Protein AF-A0A6A6PI39-F1 (afdb_monomer)

Structure (mmCIF, N/CA/C/O backbone):
data_AF-A0A6A6PI39-F1
#
_entry.id   AF-A0A6A6PI39-F1
#
loop_
_atom_site.group_PDB
_atom_site.id
_atom_site.type_symbol
_atom_site.label_atom_id
_atom_site.label_alt_id
_atom_site.label_comp_id
_atom_site.label_asym_id
_atom_site.label_entity_id
_atom_site.label_seq_id
_atom_site.pdbx_PDB_ins_code
_atom_site.Cartn_x
_atom_site.Cartn_y
_atom_site.Cartn_z
_atom_site.occupancy
_atom_site.B_iso_or_equiv
_atom_site.auth_seq_id
_atom_site.auth_comp_id
_atom_site.auth_asym_id
_atom_site.auth_atom_id
_atom_site.pdbx_PDB_model_n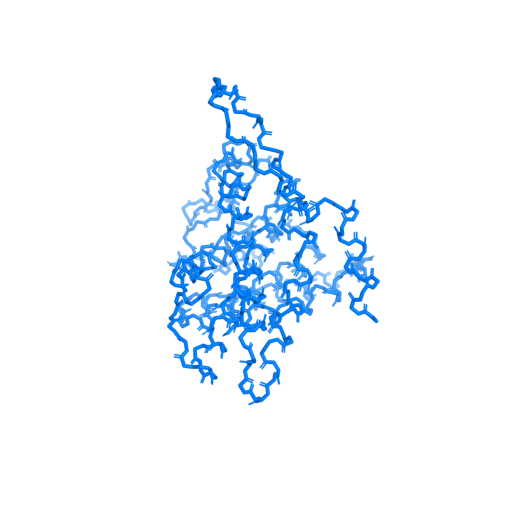um
ATOM 1 N N . MET A 1 1 ? -7.160 -0.033 -31.621 1.00 46.56 1 MET A N 1
ATOM 2 C CA . MET A 1 1 ? -7.325 -0.024 -30.150 1.00 46.56 1 MET A CA 1
ATOM 3 C C . MET A 1 1 ? -6.326 0.889 -29.446 1.00 46.56 1 MET A C 1
ATOM 5 O O . MET A 1 1 ? -6.775 1.697 -28.661 1.00 46.56 1 MET A O 1
ATOM 9 N N . LEU A 1 2 ? -5.018 0.857 -29.748 1.00 44.69 2 LEU A N 1
ATOM 10 C CA . LEU A 1 2 ? -4.043 1.777 -29.123 1.00 44.69 2 LEU A CA 1
ATOM 11 C C . LEU A 1 2 ? -4.206 3.270 -29.498 1.00 44.69 2 LEU A C 1
ATOM 13 O O . LEU A 1 2 ? -3.842 4.128 -28.703 1.00 44.69 2 LEU A O 1
ATOM 17 N N . GLU A 1 3 ? -4.743 3.603 -30.676 1.00 40.22 3 GLU A N 1
ATOM 18 C CA . GLU A 1 3 ? -4.861 5.006 -31.128 1.00 40.22 3 GLU A CA 1
ATOM 19 C C . GLU A 1 3 ? -6.047 5.765 -30.508 1.00 40.22 3 GLU A C 1
ATOM 21 O O . GLU A 1 3 ? -5.932 6.953 -30.200 1.00 40.22 3 GLU A O 1
ATOM 26 N N . GLU A 1 4 ? -7.171 5.091 -30.251 1.00 39.75 4 GLU A N 1
ATOM 27 C CA . GLU A 1 4 ? -8.333 5.716 -29.602 1.00 39.75 4 GLU A CA 1
ATOM 28 C C . GLU A 1 4 ? -8.048 6.026 -28.125 1.00 39.75 4 GLU A C 1
ATOM 30 O O . GLU A 1 4 ? -8.374 7.119 -27.654 1.00 39.75 4 GLU A O 1
ATOM 35 N N . ASP A 1 5 ? -7.313 5.147 -27.435 1.00 44.25 5 ASP A N 1
ATOM 36 C CA . ASP A 1 5 ? -6.882 5.361 -26.050 1.00 44.25 5 ASP A CA 1
ATOM 37 C C . ASP A 1 5 ? -5.922 6.554 -25.927 1.00 44.25 5 ASP A C 1
ATOM 39 O O . ASP A 1 5 ? -6.094 7.409 -25.055 1.00 44.25 5 ASP A O 1
ATOM 43 N N . LEU A 1 6 ? -4.957 6.698 -26.845 1.00 43.56 6 LEU A N 1
ATOM 44 C CA . LEU A 1 6 ? -4.034 7.845 -26.870 1.00 43.56 6 LEU A CA 1
ATOM 45 C C . LEU A 1 6 ? -4.768 9.187 -27.011 1.00 43.56 6 LEU A C 1
ATOM 47 O O . LEU A 1 6 ? -4.336 10.198 -26.450 1.00 43.56 6 LEU A O 1
ATOM 51 N N . THR A 1 7 ? -5.909 9.190 -27.698 1.00 45.38 7 THR A N 1
ATOM 52 C CA . THR A 1 7 ? -6.727 10.387 -27.924 1.00 45.38 7 THR A CA 1
ATOM 53 C C . THR A 1 7 ? -7.477 10.817 -26.656 1.00 45.38 7 THR A C 1
AT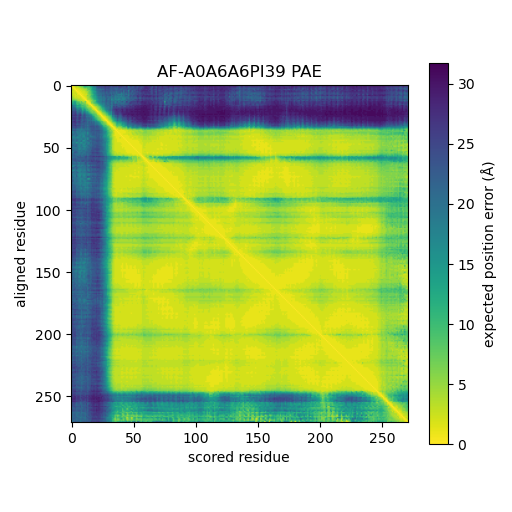OM 55 O O . THR A 1 7 ? -7.643 12.015 -26.401 1.00 45.38 7 THR A O 1
ATOM 58 N N . ILE A 1 8 ? -7.887 9.857 -25.821 1.00 49.09 8 ILE A N 1
ATOM 59 C CA . ILE A 1 8 ? -8.526 10.114 -24.522 1.00 49.09 8 ILE A CA 1
ATOM 60 C C . ILE A 1 8 ? -7.504 10.699 -23.534 1.00 49.09 8 ILE A C 1
ATOM 62 O O . ILE A 1 8 ? -7.804 11.671 -22.836 1.00 49.09 8 ILE A O 1
ATOM 66 N N . TYR A 1 9 ? -6.267 10.193 -23.532 1.00 45.34 9 TYR A N 1
ATOM 67 C CA . TYR A 1 9 ? -5.202 10.716 -22.669 1.00 45.34 9 TYR A CA 1
ATOM 68 C C . TYR A 1 9 ? -4.640 12.067 -23.147 1.00 45.34 9 TYR A C 1
ATOM 70 O O . TYR A 1 9 ? -4.321 12.923 -22.325 1.00 45.34 9 TYR A O 1
ATOM 78 N N . ALA A 1 10 ? -4.603 12.347 -24.452 1.00 47.94 10 ALA A N 1
ATOM 79 C CA . ALA A 1 10 ? -4.216 13.672 -24.949 1.00 47.94 10 ALA A CA 1
ATOM 80 C C . ALA A 1 10 ? -5.156 14.791 -24.472 1.00 47.94 10 ALA A C 1
ATOM 82 O O . ALA A 1 10 ? -4.696 15.873 -24.107 1.00 47.94 10 ALA A O 1
ATOM 83 N N . LYS A 1 11 ? -6.463 14.516 -24.374 1.00 45.75 11 LYS A N 1
ATOM 84 C CA . LYS A 1 11 ? -7.459 15.487 -23.889 1.00 45.75 11 LYS A CA 1
ATOM 85 C C . LYS A 1 11 ? -7.405 15.736 -22.378 1.00 45.75 11 LYS A C 1
ATOM 87 O O . LYS A 1 11 ? -7.887 16.771 -21.929 1.00 45.75 11 LYS A O 1
ATOM 92 N N . SER A 1 12 ? -6.797 14.845 -21.591 1.00 53.38 12 SER A N 1
ATOM 93 C CA . SER A 1 12 ? -6.635 15.019 -20.137 1.00 53.38 12 SER A CA 1
ATOM 94 C C . SER A 1 12 ? -5.400 15.847 -19.747 1.00 53.38 12 SER A C 1
ATOM 96 O O . SER A 1 12 ? -5.106 16.000 -18.557 1.00 53.38 12 SER A O 1
ATOM 98 N N . GLY A 1 13 ? -4.675 16.396 -20.732 1.00 42.84 13 GLY A N 1
ATOM 99 C CA . GLY A 1 13 ? -3.426 17.136 -20.528 1.00 42.84 13 GLY A CA 1
ATOM 100 C C . GLY A 1 13 ? -2.213 16.237 -20.267 1.00 42.84 13 GLY A C 1
ATOM 101 O O . GLY A 1 13 ? -1.211 16.710 -19.742 1.00 42.84 13 GLY A O 1
ATOM 102 N N . TYR A 1 14 ? -2.298 14.944 -20.603 1.00 43.69 14 TYR A N 1
ATOM 103 C CA . TYR A 1 14 ? -1.235 13.954 -20.385 1.00 43.69 14 TYR A CA 1
ATOM 104 C C . TYR A 1 14 ? -0.026 14.130 -21.325 1.00 43.69 14 TYR A C 1
ATOM 106 O O . TYR A 1 14 ? 1.077 13.691 -21.003 1.00 43.69 14 TYR A O 1
ATOM 114 N N . PHE A 1 15 ? -0.210 14.798 -22.469 1.00 40.47 15 PHE A N 1
ATOM 115 C CA . PHE A 1 15 ? 0.865 15.163 -23.394 1.00 40.47 15 PHE A CA 1
ATOM 116 C C . PHE A 1 15 ? 1.003 16.687 -23.426 1.00 40.47 15 PHE A C 1
ATOM 118 O O . PHE A 1 15 ? 0.253 17.376 -24.113 1.00 40.47 15 PHE A O 1
ATOM 125 N N . GLY A 1 16 ? 1.948 17.226 -22.657 1.00 42.31 16 GLY A N 1
ATOM 126 C CA . GLY A 1 16 ? 2.346 18.623 -22.798 1.00 42.31 16 GLY A CA 1
ATOM 127 C C . GLY A 1 16 ? 3.084 18.816 -24.122 1.00 42.31 16 GLY A C 1
ATOM 128 O O . GLY A 1 16 ? 4.108 18.177 -24.358 1.00 42.31 16 GLY A O 1
ATOM 129 N N . THR A 1 17 ? 2.575 19.689 -24.989 1.00 43.69 17 THR A N 1
ATOM 130 C CA . THR A 1 17 ? 3.291 20.165 -26.177 1.00 43.69 17 THR A CA 1
ATOM 131 C C . THR A 1 17 ? 4.433 21.068 -25.721 1.00 43.69 17 THR A C 1
ATOM 133 O O . THR A 1 17 ? 4.225 22.233 -25.384 1.00 43.69 17 THR A O 1
ATOM 136 N N . GLY A 1 18 ? 5.639 20.512 -25.636 1.00 38.31 18 GLY A N 1
ATOM 137 C CA . GLY A 1 18 ? 6.840 21.271 -25.310 1.00 38.31 18 GLY A CA 1
ATOM 138 C C . GLY A 1 18 ? 7.309 22.095 -26.505 1.00 38.31 18 GLY A C 1
ATOM 139 O O . GLY A 1 18 ? 8.048 21.585 -27.340 1.00 38.31 18 GLY A O 1
ATOM 140 N N . GLU A 1 19 ? 6.933 23.371 -26.562 1.00 37.50 19 GLU A N 1
ATOM 141 C CA . GLU A 1 19 ? 7.661 24.367 -27.352 1.00 37.50 19 GLU A CA 1
ATOM 142 C C . GLU A 1 19 ? 8.695 25.062 -26.463 1.00 37.50 19 GLU A C 1
ATOM 144 O O . GLU A 1 19 ? 8.387 25.684 -25.445 1.00 37.50 19 GLU A O 1
ATOM 149 N N . THR A 1 20 ? 9.963 24.915 -26.837 1.00 42.97 20 THR A N 1
ATOM 150 C CA . THR A 1 20 ? 11.106 25.528 -26.161 1.00 42.97 20 THR A CA 1
ATOM 151 C C . THR A 1 20 ? 11.334 26.920 -26.736 1.00 42.97 20 THR A C 1
ATOM 153 O O . THR A 1 20 ? 11.797 27.053 -27.864 1.00 42.97 20 THR A O 1
ATOM 156 N N . THR A 1 21 ? 11.100 27.965 -25.938 1.00 37.78 21 THR A N 1
ATOM 157 C CA . THR A 1 21 ? 11.614 29.307 -26.247 1.00 37.78 21 THR A CA 1
ATOM 158 C C . THR A 1 21 ? 12.475 29.798 -25.088 1.00 37.78 21 THR A C 1
ATOM 160 O O . THR A 1 21 ? 11.998 30.017 -23.977 1.00 37.78 21 THR A O 1
ATOM 163 N N . ARG A 1 22 ? 13.784 29.917 -25.342 1.00 43.41 22 ARG A N 1
ATOM 164 C CA . ARG A 1 22 ? 14.782 30.483 -24.426 1.00 43.41 22 ARG A CA 1
ATOM 165 C C . ARG A 1 22 ? 14.582 31.997 -24.321 1.00 43.41 22 ARG A C 1
ATOM 167 O O . ARG A 1 22 ? 14.855 32.720 -25.272 1.00 43.41 22 ARG A O 1
ATOM 174 N N . GLY A 1 23 ? 14.209 32.464 -23.137 1.00 37.66 23 GLY A N 1
ATOM 175 C CA . GLY A 1 23 ? 14.299 33.861 -22.725 1.00 37.66 23 GLY A CA 1
ATOM 176 C C . GLY A 1 23 ? 14.223 33.927 -21.205 1.00 37.66 23 GLY A C 1
ATOM 177 O O . GLY A 1 23 ? 13.200 33.566 -20.631 1.00 37.66 23 GLY A O 1
ATOM 178 N N . GLN A 1 24 ? 15.319 34.316 -20.546 1.00 47.50 24 GLN A N 1
ATOM 179 C CA . GLN A 1 24 ? 15.381 34.468 -19.090 1.00 47.50 24 GLN A CA 1
ATOM 180 C C . GLN A 1 24 ? 14.359 35.515 -18.638 1.00 47.50 24 GLN A C 1
ATOM 182 O O . GLN A 1 24 ? 14.573 36.715 -18.775 1.00 47.50 24 GLN A O 1
ATOM 187 N N . THR A 1 25 ? 13.236 35.037 -18.114 1.00 41.53 25 THR A N 1
ATOM 188 C CA . THR A 1 25 ? 12.254 35.831 -17.375 1.00 41.53 25 THR A CA 1
ATOM 189 C C . THR A 1 25 ? 12.498 35.627 -15.875 1.00 41.53 25 THR A C 1
ATOM 191 O O . THR A 1 25 ? 13.015 34.574 -15.485 1.00 41.53 25 THR A O 1
ATOM 194 N N . PRO A 1 26 ? 12.168 36.611 -15.019 1.00 41.72 26 PRO A N 1
ATOM 195 C CA . PRO A 1 26 ? 12.275 36.468 -13.570 1.00 41.72 26 PRO A CA 1
ATOM 196 C C . PRO A 1 26 ? 11.488 35.234 -13.136 1.00 41.72 26 PRO A C 1
ATOM 198 O O . PRO A 1 26 ? 10.373 35.037 -13.616 1.00 41.72 26 P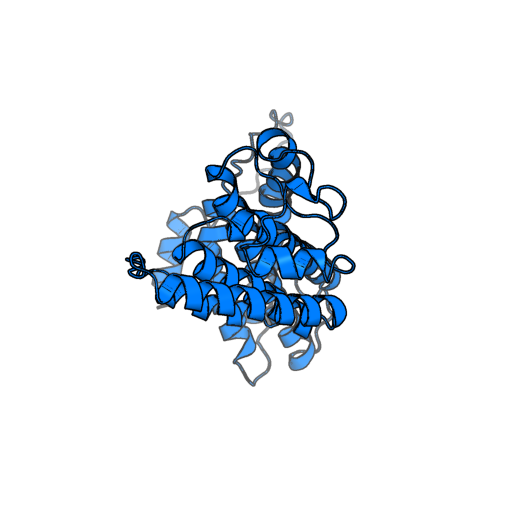RO A O 1
ATOM 201 N N . VAL A 1 27 ? 12.070 34.411 -12.256 1.00 44.31 27 VAL A N 1
ATOM 202 C CA . VAL A 1 27 ? 11.407 33.218 -11.714 1.00 44.31 27 VAL A CA 1
ATOM 203 C C . VAL A 1 27 ? 10.055 33.663 -11.147 1.00 44.31 27 VAL A C 1
ATOM 205 O O . VAL A 1 27 ? 10.042 34.431 -10.180 1.00 44.31 27 VAL A O 1
ATOM 208 N N . PRO A 1 28 ? 8.923 33.261 -11.755 1.00 41.03 28 PRO A N 1
ATOM 209 C CA . PRO A 1 28 ? 7.623 33.611 -11.215 1.00 41.03 28 PRO A CA 1
ATOM 210 C C . PRO A 1 28 ? 7.515 33.004 -9.810 1.00 41.03 28 PRO A C 1
ATOM 212 O O . PRO A 1 28 ? 8.119 31.953 -9.563 1.00 41.03 28 PRO A O 1
ATOM 215 N N . PRO A 1 29 ? 6.772 33.632 -8.878 1.00 44.59 29 PRO A N 1
ATOM 216 C CA . PRO A 1 29 ? 6.450 32.986 -7.611 1.00 44.59 29 PRO A CA 1
ATOM 217 C C . PRO A 1 29 ? 5.939 31.588 -7.940 1.00 44.59 29 PRO A C 1
ATOM 219 O O . PRO A 1 29 ? 5.067 31.456 -8.800 1.00 44.59 29 PRO A O 1
ATOM 222 N N . SER A 1 30 ? 6.565 30.565 -7.344 1.00 47.75 30 SER A N 1
ATOM 223 C CA . SER A 1 30 ? 6.300 29.162 -7.653 1.00 47.75 30 SER A CA 1
ATOM 224 C C . SER A 1 30 ? 4.793 28.965 -7.708 1.00 47.75 30 SER A C 1
ATOM 226 O O . SER A 1 30 ? 4.126 29.085 -6.675 1.00 47.75 30 SER A O 1
ATOM 228 N N . VAL A 1 31 ? 4.258 28.740 -8.911 1.00 46.34 31 VAL A N 1
ATOM 229 C CA . VAL A 1 31 ? 2.845 28.412 -9.081 1.00 46.34 31 VAL A CA 1
ATOM 230 C C . VAL A 1 31 ? 2.581 27.272 -8.103 1.00 46.34 31 VAL A C 1
ATOM 232 O O . VAL A 1 31 ? 3.377 26.324 -8.097 1.00 46.34 31 VAL A O 1
ATOM 235 N N . PRO A 1 32 ? 1.566 27.365 -7.223 1.00 51.06 32 PRO A N 1
ATOM 236 C CA . PRO A 1 32 ? 1.217 26.256 -6.357 1.00 51.06 32 PRO A CA 1
ATOM 237 C C . PRO A 1 32 ? 1.061 25.042 -7.259 1.00 51.06 32 PRO A C 1
ATOM 239 O O . PRO A 1 32 ? 0.185 25.029 -8.123 1.00 51.06 32 PRO A O 1
ATOM 242 N N . VAL A 1 33 ? 1.972 24.075 -7.138 1.00 56.94 33 VAL A N 1
ATOM 243 C CA . VAL A 1 33 ? 1.833 22.813 -7.857 1.00 56.94 33 VAL A CA 1
ATOM 244 C C . VAL A 1 33 ? 0.478 22.287 -7.418 1.00 56.94 33 VAL A C 1
ATOM 246 O O . VAL A 1 33 ? 0.255 22.125 -6.218 1.00 56.94 33 VAL A O 1
ATOM 249 N N . ASP A 1 34 ? -0.450 22.134 -8.359 1.00 62.03 34 ASP A N 1
ATOM 250 C CA . ASP A 1 34 ? -1.761 21.565 -8.079 1.00 62.03 34 ASP A CA 1
ATOM 251 C C . ASP A 1 34 ? -1.536 20.121 -7.614 1.00 62.03 34 ASP A C 1
ATOM 253 O O . ASP A 1 34 ? -1.361 19.205 -8.420 1.00 62.03 34 ASP A O 1
ATOM 257 N N . ARG A 1 35 ? -1.423 19.941 -6.290 1.00 75.56 35 ARG A N 1
ATOM 258 C CA . ARG A 1 35 ? -1.147 18.663 -5.622 1.00 75.56 35 ARG A CA 1
ATOM 259 C C . ARG A 1 35 ? -2.418 17.826 -5.626 1.00 75.56 35 ARG A C 1
ATOM 261 O O . ARG A 1 35 ? -3.030 17.574 -4.587 1.00 75.56 35 ARG A O 1
ATOM 268 N N . ASN A 1 36 ? -2.836 17.400 -6.805 1.00 85.81 36 ASN A N 1
ATOM 269 C CA . ASN A 1 36 ? -4.031 16.598 -6.962 1.00 85.81 36 ASN A CA 1
ATOM 270 C C . ASN A 1 36 ? -3.677 15.110 -6.849 1.00 85.81 36 ASN A C 1
ATOM 272 O O . ASN A 1 36 ? -3.483 14.427 -7.849 1.00 85.81 36 ASN A O 1
ATOM 276 N N . ILE A 1 37 ? -3.602 14.600 -5.613 1.00 87.69 37 ILE A N 1
ATOM 277 C CA . ILE A 1 37 ? -3.264 13.192 -5.323 1.00 87.69 37 ILE A CA 1
ATOM 278 C C . ILE A 1 37 ? -4.173 12.223 -6.092 1.00 87.69 37 ILE A C 1
ATOM 280 O O . ILE A 1 37 ? -3.698 11.212 -6.607 1.00 87.69 37 ILE A O 1
ATOM 284 N N . LEU A 1 38 ? -5.466 12.540 -6.212 1.00 87.75 38 LEU A N 1
ATOM 285 C CA . LEU A 1 38 ? -6.412 11.719 -6.964 1.00 87.75 38 LEU A CA 1
ATOM 286 C C . LEU A 1 38 ? -5.972 11.586 -8.429 1.00 87.75 38 LEU A C 1
ATOM 288 O O . LEU A 1 38 ? -5.819 10.474 -8.931 1.00 87.75 38 LEU A O 1
ATOM 292 N N . ARG A 1 39 ? -5.706 12.715 -9.092 1.00 88.69 39 ARG A N 1
ATOM 293 C CA . ARG A 1 39 ? -5.264 12.754 -10.491 1.00 88.69 39 ARG A CA 1
ATOM 294 C C . ARG A 1 39 ? -3.866 12.165 -10.685 1.00 88.69 39 ARG A C 1
ATOM 296 O O . ARG A 1 39 ? -3.619 11.544 -11.712 1.00 88.69 39 ARG A O 1
ATOM 303 N N . SER A 1 40 ? -2.960 12.372 -9.734 1.00 88.12 40 SER A N 1
ATOM 304 C CA . SER A 1 40 ? -1.549 11.990 -9.861 1.00 88.12 40 SER A CA 1
ATOM 305 C C . SER A 1 40 ? -1.262 10.538 -9.488 1.00 88.12 40 SER A C 1
ATOM 307 O O . SER A 1 40 ? -0.276 9.992 -9.971 1.00 88.12 40 SER A O 1
ATOM 309 N N . VAL A 1 41 ? -2.081 9.919 -8.632 1.00 90.00 41 VAL A N 1
ATOM 310 C CA . VAL A 1 41 ? -1.832 8.564 -8.108 1.00 90.00 41 VAL A CA 1
ATOM 311 C C . VAL A 1 41 ? -2.968 7.616 -8.461 1.00 90.00 41 VAL A C 1
ATOM 313 O O . VAL A 1 41 ? -2.742 6.616 -9.129 1.00 90.00 41 VAL A O 1
ATOM 316 N N . PHE A 1 42 ? -4.199 7.933 -8.060 1.00 91.50 42 PHE A N 1
ATOM 317 C CA . PHE A 1 42 ? -5.316 6.992 -8.174 1.00 91.50 42 PHE A CA 1
ATOM 318 C C . PHE A 1 42 ? -5.795 6.800 -9.614 1.00 91.50 42 PHE A C 1
ATOM 320 O O . PHE A 1 42 ? -6.017 5.673 -10.038 1.00 91.50 42 PHE A O 1
ATOM 327 N N . VAL A 1 43 ? -5.928 7.884 -10.384 1.00 92.31 43 VAL A N 1
ATOM 328 C CA . VAL A 1 43 ? -6.349 7.812 -11.794 1.00 92.31 43 VAL A CA 1
ATOM 329 C C . VAL A 1 43 ? -5.380 6.990 -12.666 1.00 92.31 43 VAL A C 1
ATOM 331 O O . VAL A 1 43 ? -5.861 6.157 -13.432 1.00 92.31 43 VAL A O 1
ATOM 334 N N . PRO A 1 44 ? -4.044 7.170 -12.595 1.00 93.12 44 PRO A N 1
ATOM 335 C CA . PRO A 1 44 ? -3.120 6.383 -13.415 1.00 93.12 44 PRO A CA 1
ATOM 336 C C . PRO A 1 44 ? -2.857 4.965 -12.888 1.00 93.12 44 PRO A C 1
ATOM 338 O O . PRO A 1 44 ? -2.329 4.149 -13.646 1.00 93.12 44 PRO A O 1
ATOM 341 N N . LEU A 1 45 ? -3.202 4.655 -11.632 1.00 93.94 45 LEU A N 1
ATOM 342 C CA . LEU A 1 45 ? -2.858 3.381 -10.993 1.00 93.94 45 LEU A CA 1
ATOM 343 C C . LEU A 1 45 ? -3.331 2.144 -11.783 1.00 93.94 45 LEU A C 1
ATOM 345 O O . LEU A 1 45 ? -2.479 1.298 -12.057 1.00 93.94 45 LEU A O 1
ATOM 349 N N . PRO A 1 46 ? -4.602 2.027 -12.230 1.00 94.00 46 PRO A N 1
ATOM 350 C CA . PRO A 1 46 ? -5.036 0.862 -13.005 1.00 94.00 46 PRO A CA 1
ATOM 351 C C . PRO A 1 46 ? -4.176 0.634 -14.250 1.00 94.00 46 PRO A C 1
ATOM 353 O O . PRO A 1 46 ? -3.729 -0.482 -14.512 1.00 94.00 46 PRO A O 1
ATOM 356 N N . LYS A 1 47 ? -3.841 1.712 -14.973 1.00 93.19 47 LYS A N 1
ATOM 357 C CA . LYS A 1 47 ? -3.016 1.607 -16.177 1.00 93.19 47 LYS A CA 1
ATOM 358 C C . LYS A 1 47 ? -1.579 1.198 -15.868 1.00 93.19 47 LYS A C 1
ATOM 360 O O . LYS A 1 47 ? -0.962 0.480 -16.657 1.00 93.19 47 LYS A O 1
ATOM 365 N N . HIS A 1 48 ? -1.035 1.659 -14.743 1.00 95.75 48 HIS A N 1
ATOM 366 C CA . HIS A 1 48 ? 0.286 1.241 -14.289 1.00 95.75 48 HIS A CA 1
ATOM 367 C C . HIS A 1 48 ? 0.295 -0.268 -14.009 1.00 95.75 48 HIS A C 1
ATOM 369 O O . HIS A 1 48 ? 1.143 -0.971 -14.555 1.00 95.75 48 HIS A O 1
ATOM 375 N N . LEU A 1 49 ? -0.684 -0.773 -13.249 1.00 95.44 49 LEU A N 1
ATOM 376 C CA . LEU A 1 49 ? -0.825 -2.203 -12.946 1.00 95.44 49 LEU A CA 1
ATOM 377 C C . LEU A 1 49 ? -0.912 -3.048 -14.228 1.00 95.44 49 LEU A C 1
ATOM 379 O O . LEU A 1 49 ? -0.118 -3.968 -14.414 1.00 95.44 49 LEU A O 1
ATOM 383 N N . GLU A 1 50 ? -1.783 -2.671 -15.170 1.00 94.81 50 GLU A N 1
ATOM 384 C CA . GLU A 1 50 ? -1.892 -3.337 -16.478 1.00 94.81 50 GLU A CA 1
ATOM 385 C C . GLU A 1 50 ? -0.571 -3.339 -17.257 1.00 94.81 50 GLU A C 1
ATOM 387 O O . GLU A 1 50 ? -0.223 -4.321 -17.921 1.00 94.81 50 GLU A O 1
ATOM 392 N N . THR A 1 51 ? 0.164 -2.224 -17.206 1.00 94.50 51 THR A N 1
ATOM 393 C CA . THR A 1 51 ? 1.456 -2.084 -17.885 1.00 94.50 51 THR A CA 1
ATOM 394 C C . THR A 1 51 ? 2.477 -3.036 -17.276 1.00 94.50 51 THR A C 1
ATOM 396 O O . THR A 1 51 ? 3.151 -3.748 -18.021 1.00 94.50 51 THR A O 1
ATOM 399 N N . ALA A 1 52 ? 2.557 -3.102 -15.946 1.00 96.06 52 ALA A N 1
ATOM 400 C CA . ALA A 1 52 ? 3.449 -4.012 -15.239 1.00 96.06 52 ALA A CA 1
ATOM 401 C C . ALA A 1 52 ? 3.112 -5.481 -15.534 1.00 96.06 52 ALA A C 1
ATOM 403 O O . ALA A 1 52 ? 4.004 -6.263 -15.866 1.00 96.06 52 ALA A O 1
ATOM 404 N N . ASP A 1 53 ? 1.831 -5.849 -15.520 1.00 94.50 53 ASP A N 1
ATOM 405 C CA . ASP A 1 53 ? 1.385 -7.203 -15.852 1.00 94.50 53 ASP A CA 1
ATOM 406 C C . ASP A 1 53 ? 1.684 -7.581 -17.301 1.00 94.50 53 ASP A C 1
ATOM 408 O O . ASP A 1 53 ? 2.206 -8.664 -17.578 1.00 94.50 53 ASP A O 1
ATOM 412 N N . THR A 1 54 ? 1.405 -6.682 -18.242 1.00 93.44 54 THR A N 1
ATOM 413 C CA . THR A 1 54 ? 1.704 -6.902 -19.663 1.00 93.44 54 THR A CA 1
ATOM 414 C C . THR A 1 54 ? 3.207 -7.047 -19.887 1.00 93.44 54 THR A C 1
ATOM 416 O O . THR A 1 54 ? 3.649 -7.914 -20.648 1.00 93.44 54 THR A O 1
ATOM 419 N N . PHE A 1 55 ? 4.008 -6.227 -19.206 1.00 94.12 55 PHE A N 1
ATOM 420 C CA . PHE A 1 55 ? 5.462 -6.284 -19.273 1.00 94.12 55 PHE A CA 1
ATOM 421 C C . PHE A 1 55 ? 6.006 -7.598 -18.694 1.00 94.12 55 PHE A C 1
ATOM 423 O O . PHE A 1 55 ? 6.901 -8.214 -19.285 1.00 94.12 55 PHE A O 1
ATOM 430 N N . ALA A 1 56 ? 5.431 -8.069 -17.586 1.00 92.00 56 ALA A N 1
ATOM 431 C CA . ALA A 1 56 ? 5.800 -9.312 -16.918 1.00 92.00 56 ALA A CA 1
ATOM 432 C C . ALA A 1 56 ? 5.432 -10.566 -17.727 1.00 92.00 56 ALA A C 1
ATOM 434 O O . ALA A 1 56 ? 6.245 -11.486 -17.810 1.00 92.00 56 ALA A O 1
ATOM 435 N N . ARG A 1 57 ? 4.260 -10.601 -18.380 1.00 90.88 57 ARG A N 1
ATOM 436 C CA . ARG A 1 57 ? 3.729 -11.799 -19.069 1.00 90.88 57 ARG A CA 1
ATOM 437 C C . ARG A 1 57 ? 4.498 -12.239 -20.318 1.00 90.88 57 ARG A C 1
ATOM 439 O O . ARG A 1 57 ? 4.386 -13.396 -20.714 1.00 90.88 57 ARG A O 1
ATOM 446 N N . ARG A 1 58 ? 5.246 -11.353 -20.984 1.00 83.81 58 ARG A N 1
ATOM 447 C CA . ARG A 1 58 ? 5.963 -11.722 -22.221 1.00 83.81 58 ARG A CA 1
ATOM 448 C C . ARG A 1 58 ? 7.104 -12.704 -21.939 1.00 83.81 58 ARG A C 1
ATOM 450 O O . ARG A 1 58 ? 7.812 -12.558 -20.957 1.00 83.81 58 ARG A O 1
ATOM 457 N N . SER A 1 59 ? 7.327 -13.678 -22.816 1.00 79.25 59 SER A N 1
ATOM 458 C CA . SER A 1 59 ? 8.427 -14.649 -22.681 1.00 79.25 59 SER A CA 1
ATOM 459 C C . SER A 1 59 ? 9.701 -14.244 -23.431 1.00 79.25 59 SER A C 1
ATOM 461 O O . SER A 1 59 ? 10.781 -14.734 -23.118 1.00 79.25 59 SER A O 1
ATOM 463 N N . THR A 1 60 ? 9.594 -13.338 -24.404 1.00 87.12 60 THR A N 1
ATOM 464 C CA . THR A 1 60 ? 10.701 -12.915 -25.272 1.00 87.12 60 THR A CA 1
ATOM 465 C C . THR A 1 60 ? 11.313 -11.592 -24.827 1.00 87.12 60 THR A C 1
ATOM 467 O O . THR A 1 60 ? 10.658 -10.789 -24.160 1.00 87.12 60 THR A O 1
ATOM 470 N N . LEU A 1 61 ? 12.550 -11.330 -25.264 1.00 90.81 61 LEU A N 1
ATOM 471 C CA . LEU A 1 61 ? 13.211 -10.036 -25.081 1.00 90.81 61 LEU A CA 1
ATOM 472 C C . LEU A 1 61 ? 12.318 -8.886 -25.558 1.00 90.81 61 LEU A C 1
ATOM 474 O O . LEU A 1 61 ? 11.739 -8.935 -26.647 1.00 90.81 61 LEU A O 1
ATOM 478 N N . HIS A 1 62 ? 12.221 -7.843 -24.737 1.00 90.38 62 HIS A N 1
ATOM 479 C CA . HIS A 1 62 ? 11.486 -6.637 -25.106 1.00 90.38 62 HIS A CA 1
ATOM 480 C C . HIS A 1 62 ? 12.291 -5.772 -26.085 1.00 90.38 62 HIS A C 1
ATOM 482 O O . HIS A 1 62 ? 13.470 -5.523 -25.826 1.00 90.38 62 HIS A O 1
ATOM 488 N N . PRO A 1 63 ? 11.673 -5.269 -27.172 1.00 93.81 63 PRO A N 1
ATOM 489 C CA . PRO A 1 63 ? 12.274 -4.239 -28.018 1.00 93.81 63 PRO A CA 1
ATOM 490 C C . PRO A 1 63 ? 12.554 -2.953 -27.233 1.00 93.81 63 PRO A C 1
ATOM 492 O O . PRO A 1 63 ? 11.789 -2.621 -26.327 1.00 93.81 63 PRO A O 1
ATOM 495 N N . GLN A 1 64 ? 13.561 -2.176 -27.646 1.00 94.50 64 GLN A N 1
ATOM 496 C CA . GLN A 1 64 ? 13.968 -0.942 -26.956 1.00 94.50 64 GLN A CA 1
ATOM 497 C C . GLN A 1 64 ? 12.800 0.025 -26.711 1.00 94.50 64 GLN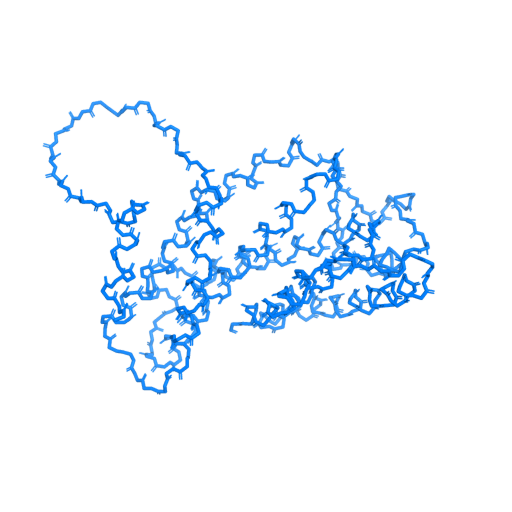 A C 1
ATOM 499 O O . GLN A 1 64 ? 12.612 0.481 -25.592 1.00 94.50 64 GLN A O 1
ATOM 504 N N . ALA A 1 65 ? 11.933 0.234 -27.705 1.00 94.06 65 ALA A N 1
ATOM 505 C CA . ALA A 1 65 ? 10.766 1.106 -27.561 1.00 94.06 65 ALA A CA 1
ATOM 506 C C . ALA A 1 65 ? 9.812 0.686 -26.420 1.00 94.06 65 ALA A C 1
ATOM 508 O O . ALA A 1 65 ? 9.192 1.536 -25.787 1.00 94.06 65 ALA A O 1
ATOM 509 N N . HIS A 1 66 ? 9.694 -0.618 -26.133 1.00 93.56 66 HIS A N 1
ATOM 510 C CA . HIS A 1 66 ? 8.892 -1.100 -25.003 1.00 93.56 66 HIS A CA 1
ATOM 511 C C . HIS A 1 66 ? 9.596 -0.862 -23.664 1.00 93.56 66 HIS A C 1
ATOM 513 O O . HIS A 1 66 ? 8.924 -0.565 -22.677 1.00 93.56 66 HIS A O 1
ATOM 519 N N . LEU A 1 67 ? 10.926 -0.985 -23.628 1.00 95.94 67 LEU A N 1
ATOM 520 C CA . LEU A 1 67 ? 11.724 -0.660 -22.446 1.00 95.94 67 LEU A CA 1
ATOM 521 C C . LEU A 1 67 ? 11.603 0.836 -22.130 1.00 95.94 67 LEU A C 1
ATOM 523 O O . LEU A 1 67 ? 11.222 1.187 -21.020 1.00 95.94 67 LEU A O 1
ATOM 527 N N . ASP A 1 68 ? 11.799 1.709 -23.117 1.00 96.12 68 ASP A N 1
ATOM 528 C CA . ASP A 1 68 ? 11.708 3.165 -22.942 1.00 96.12 68 ASP A CA 1
ATOM 529 C C . ASP A 1 68 ? 10.314 3.601 -22.455 1.00 96.12 68 ASP A C 1
ATOM 531 O O . ASP A 1 68 ? 10.180 4.443 -21.559 1.00 96.12 68 ASP A O 1
ATOM 535 N N . ALA A 1 69 ? 9.255 2.989 -22.999 1.00 95.44 69 ALA A N 1
ATOM 536 C CA . ALA A 1 69 ? 7.886 3.235 -22.557 1.00 95.44 69 ALA A CA 1
ATOM 537 C C . ALA A 1 69 ? 7.667 2.806 -21.095 1.00 95.44 69 ALA A C 1
ATOM 539 O O . ALA A 1 69 ? 7.083 3.558 -20.314 1.00 95.44 69 ALA A O 1
ATOM 540 N N . ALA A 1 70 ? 8.163 1.629 -20.704 1.00 96.31 70 ALA A N 1
ATOM 541 C CA . ALA A 1 70 ? 8.059 1.137 -19.333 1.00 96.31 70 ALA A CA 1
ATOM 542 C C . ALA A 1 70 ? 8.876 1.993 -18.346 1.00 96.31 70 ALA A C 1
ATOM 544 O O . ALA A 1 70 ? 8.368 2.351 -17.283 1.00 96.31 70 ALA A O 1
ATOM 545 N N . ALA A 1 71 ? 10.091 2.408 -18.722 1.00 97.44 71 ALA A N 1
ATOM 546 C CA . ALA A 1 71 ? 10.902 3.346 -17.947 1.00 97.44 71 ALA A CA 1
ATOM 547 C C . ALA A 1 71 ? 10.163 4.670 -17.714 1.00 97.44 71 ALA A C 1
ATOM 549 O O . ALA A 1 71 ? 10.095 5.152 -16.585 1.00 97.44 71 ALA A O 1
ATOM 550 N N . THR A 1 72 ? 9.528 5.212 -18.757 1.00 97.19 72 THR A N 1
ATOM 551 C CA . THR A 1 72 ? 8.741 6.449 -18.665 1.00 97.19 72 THR A CA 1
ATOM 552 C C . THR A 1 72 ? 7.586 6.321 -17.664 1.00 97.19 72 THR A C 1
ATOM 554 O O . THR A 1 72 ? 7.309 7.260 -16.918 1.00 97.19 72 THR A O 1
ATOM 557 N N . VAL A 1 73 ? 6.907 5.170 -17.618 1.00 96.81 73 VAL A N 1
ATOM 558 C CA . VAL A 1 73 ? 5.825 4.917 -16.647 1.00 96.81 73 VAL A CA 1
ATOM 559 C C . VAL A 1 73 ? 6.363 4.909 -15.213 1.00 96.81 73 VAL A C 1
ATOM 561 O O . VAL A 1 73 ? 5.801 5.590 -14.353 1.00 96.81 73 VAL A O 1
ATOM 564 N N . VAL A 1 74 ? 7.482 4.221 -14.969 1.00 97.94 74 VAL A N 1
ATOM 565 C CA . VAL A 1 74 ? 8.132 4.173 -13.647 1.00 97.94 74 VAL A CA 1
ATOM 566 C C . VAL A 1 74 ? 8.587 5.565 -13.196 1.00 97.94 74 VAL A C 1
ATOM 568 O O . VAL A 1 74 ? 8.296 5.971 -12.069 1.00 97.94 74 VAL A O 1
ATOM 571 N N . GLN A 1 75 ? 9.230 6.334 -14.079 1.00 97.81 75 GLN A N 1
ATOM 572 C CA . GLN A 1 75 ? 9.662 7.708 -13.795 1.00 97.81 75 GLN A CA 1
ATOM 573 C C . GLN A 1 75 ? 8.482 8.606 -13.427 1.00 97.81 75 GLN A C 1
ATOM 575 O O . GLN A 1 75 ? 8.509 9.258 -12.388 1.00 97.81 75 GLN A O 1
ATOM 580 N N . ARG A 1 76 ? 7.399 8.578 -14.214 1.00 95.31 76 ARG A N 1
ATOM 581 C CA . ARG A 1 76 ? 6.200 9.388 -13.945 1.00 95.31 76 ARG A CA 1
ATOM 582 C C . ARG A 1 76 ? 5.567 9.069 -12.597 1.00 95.31 76 ARG A C 1
ATOM 584 O O . ARG A 1 76 ? 5.162 9.982 -11.882 1.00 95.31 76 ARG A O 1
ATOM 591 N N . SER A 1 77 ? 5.481 7.791 -12.238 1.00 96.06 77 SER A N 1
ATOM 592 C CA . SER A 1 77 ? 4.968 7.389 -10.928 1.00 96.06 77 SER A CA 1
ATOM 593 C C . SER A 1 77 ? 5.888 7.812 -9.788 1.00 96.06 77 SER A C 1
ATOM 595 O O . SER A 1 77 ? 5.406 8.258 -8.745 1.00 96.06 77 SER A O 1
ATOM 597 N N . ASN A 1 78 ? 7.205 7.749 -9.990 1.00 97.00 78 ASN A N 1
ATOM 598 C CA . ASN A 1 78 ? 8.156 8.280 -9.026 1.00 97.00 78 ASN A CA 1
ATOM 599 C C . ASN A 1 78 ? 8.017 9.801 -8.849 1.00 97.00 78 ASN A C 1
ATOM 601 O O . ASN A 1 78 ? 7.928 10.271 -7.716 1.00 97.00 78 ASN A O 1
ATOM 605 N N . ASP A 1 79 ? 7.921 10.556 -9.940 1.00 95.62 79 ASP A N 1
ATOM 606 C CA . ASP A 1 79 ? 7.732 12.008 -9.910 1.00 95.62 79 ASP A CA 1
ATOM 607 C C . ASP A 1 79 ? 6.416 12.377 -9.217 1.00 95.62 79 ASP A C 1
ATOM 609 O O . ASP A 1 79 ? 6.372 13.281 -8.377 1.00 95.62 79 ASP A O 1
ATOM 613 N N . ALA A 1 80 ? 5.342 11.631 -9.500 1.00 94.56 80 ALA A N 1
ATOM 614 C CA . ALA A 1 80 ? 4.061 11.804 -8.831 1.00 94.56 80 ALA A CA 1
ATOM 615 C C . ALA A 1 80 ? 4.186 11.612 -7.312 1.00 94.56 80 ALA A C 1
ATOM 617 O O . ALA A 1 80 ? 3.649 12.423 -6.550 1.00 94.56 80 ALA A O 1
ATOM 618 N N . TYR A 1 81 ? 4.928 10.594 -6.864 1.00 95.50 81 TYR A N 1
ATOM 619 C CA . TYR A 1 81 ? 5.191 10.396 -5.444 1.00 95.50 81 TYR A CA 1
ATOM 620 C C . TYR A 1 81 ? 6.001 11.553 -4.847 1.00 95.50 81 TYR A C 1
ATOM 622 O O . TYR A 1 81 ? 5.586 12.145 -3.850 1.00 95.50 81 TYR A O 1
ATOM 630 N N . VAL A 1 82 ? 7.136 11.901 -5.457 1.00 95.12 82 VAL A N 1
ATOM 631 C CA . VAL A 1 82 ? 8.072 12.909 -4.933 1.00 95.12 82 VAL A CA 1
ATOM 632 C C . VAL A 1 82 ? 7.420 14.287 -4.839 1.00 95.12 82 VAL A C 1
ATOM 634 O O . VAL A 1 82 ? 7.597 14.981 -3.837 1.00 95.12 82 VAL A O 1
ATOM 637 N N . HIS A 1 83 ? 6.650 14.682 -5.851 1.00 93.25 83 HIS A N 1
ATOM 638 C CA . HIS A 1 83 ? 6.115 16.039 -5.947 1.00 93.25 83 HIS A CA 1
ATOM 639 C C . HIS A 1 83 ? 4.708 16.203 -5.361 1.00 93.25 83 HIS A C 1
ATOM 641 O O . HIS A 1 83 ? 4.365 17.311 -4.947 1.00 93.25 83 HIS A O 1
ATOM 647 N N . ASN A 1 84 ? 3.907 15.132 -5.271 1.00 91.62 84 ASN A N 1
ATOM 648 C CA . ASN A 1 84 ? 2.519 15.223 -4.795 1.00 91.62 84 ASN A CA 1
ATOM 649 C C . ASN A 1 84 ? 2.280 14.450 -3.497 1.00 91.62 84 ASN A C 1
ATOM 651 O O . ASN A 1 84 ? 1.712 15.001 -2.553 1.00 91.62 84 ASN A O 1
ATOM 655 N N . VAL A 1 85 ? 2.723 13.192 -3.426 1.00 93.19 85 VAL A N 1
ATOM 656 C CA . VAL A 1 85 ? 2.439 12.322 -2.275 1.00 93.19 85 VAL A CA 1
ATOM 657 C C . VAL A 1 85 ? 3.297 12.690 -1.078 1.00 93.19 85 VAL A C 1
ATOM 659 O O . VAL A 1 85 ? 2.758 13.001 -0.019 1.00 93.19 85 VAL A O 1
ATOM 662 N N . LEU A 1 86 ? 4.622 12.685 -1.230 1.00 93.44 86 LEU A N 1
ATOM 663 C CA . LEU A 1 86 ? 5.559 12.881 -0.127 1.00 93.44 86 LEU A CA 1
ATOM 664 C C . LEU A 1 86 ? 5.324 14.206 0.626 1.00 93.44 86 LEU A C 1
ATOM 666 O O . LEU A 1 86 ? 5.304 14.174 1.858 1.00 93.44 86 LEU A O 1
ATOM 670 N N . PRO A 1 87 ? 5.076 15.353 -0.040 1.00 91.06 87 PRO A N 1
ATOM 671 C CA . PRO A 1 87 ? 4.692 16.575 0.661 1.00 91.06 87 PRO A CA 1
ATOM 672 C C . PRO A 1 87 ? 3.375 16.416 1.430 1.00 91.06 87 PRO A C 1
ATOM 674 O O . PRO A 1 87 ? 3.296 16.797 2.593 1.00 91.06 87 PRO A O 1
ATOM 677 N N . GLY A 1 88 ? 2.364 15.778 0.829 1.00 87.25 88 GLY A N 1
ATOM 678 C CA . GLY A 1 88 ? 1.092 15.498 1.501 1.00 87.25 88 GLY A CA 1
ATOM 679 C C . GLY A 1 88 ? 1.252 14.622 2.748 1.00 87.25 88 GLY A C 1
ATOM 680 O O . GLY A 1 88 ? 0.638 14.899 3.778 1.00 87.25 88 GLY A O 1
ATOM 681 N N . LEU A 1 89 ? 2.122 13.610 2.691 1.00 89.94 89 LEU A N 1
ATOM 682 C CA . LEU A 1 89 ? 2.437 12.742 3.828 1.00 89.94 89 LEU A CA 1
ATOM 683 C C . LEU A 1 89 ? 3.179 13.474 4.953 1.00 89.94 89 LEU A C 1
ATOM 685 O O . LEU A 1 89 ? 3.006 13.111 6.113 1.00 89.94 89 LEU A O 1
ATOM 689 N N . ARG A 1 90 ? 3.970 14.502 4.631 1.00 88.94 90 ARG A N 1
ATOM 690 C CA . ARG A 1 90 ? 4.676 15.338 5.617 1.00 88.94 90 ARG A CA 1
ATOM 691 C C . ARG A 1 90 ? 3.767 16.384 6.260 1.00 88.94 90 ARG A C 1
ATOM 693 O O . ARG A 1 90 ? 3.861 16.610 7.461 1.00 88.94 90 ARG A O 1
ATOM 700 N N . ASP A 1 91 ? 2.869 16.979 5.480 1.00 85.12 91 ASP A N 1
ATOM 701 C CA . ASP A 1 91 ? 2.020 18.090 5.927 1.00 85.12 91 ASP A CA 1
ATOM 702 C C . ASP A 1 91 ? 0.767 17.612 6.697 1.00 85.12 91 ASP A C 1
ATOM 704 O O . ASP A 1 91 ? 0.200 18.343 7.514 1.00 85.12 91 ASP A O 1
ATOM 708 N N . SER A 1 92 ? 0.300 16.387 6.429 1.00 80.94 92 SER A N 1
ATOM 709 C CA . SER A 1 92 ? -0.959 15.837 6.957 1.00 80.94 92 SER A CA 1
ATOM 710 C C . SER A 1 92 ? -0.959 15.441 8.448 1.00 80.94 92 SER A C 1
ATOM 712 O O . SER A 1 92 ? -1.973 15.710 9.108 1.00 80.94 92 SER A O 1
ATOM 714 N N . PRO A 1 93 ? 0.100 14.827 9.023 1.00 84.38 93 PRO A N 1
ATOM 715 C CA . PRO A 1 93 ? 0.050 14.264 10.375 1.00 84.38 93 PRO A CA 1
ATOM 716 C C . PRO A 1 93 ? -0.362 15.273 11.447 1.00 84.38 93 PRO A C 1
ATOM 718 O O . PRO A 1 93 ? -1.272 14.990 12.219 1.00 84.38 93 PRO A O 1
ATOM 721 N N . ALA A 1 94 ? 0.197 16.488 11.420 1.00 80.69 94 ALA A N 1
ATOM 722 C CA . ALA A 1 94 ? -0.101 17.537 12.401 1.00 80.69 94 ALA A CA 1
ATOM 723 C C . ALA A 1 94 ? -1.580 17.971 12.431 1.00 80.69 94 ALA A C 1
ATOM 725 O O . ALA A 1 94 ? -2.032 18.559 13.408 1.00 80.69 94 ALA A O 1
ATOM 726 N N . LYS A 1 95 ? -2.340 17.709 11.358 1.00 86.00 95 LYS A N 1
ATOM 727 C CA . LYS A 1 95 ? -3.750 18.111 11.219 1.00 86.00 95 LYS A CA 1
ATOM 728 C C . LYS A 1 95 ? -4.734 16.952 11.359 1.00 86.00 95 LYS A C 1
ATOM 730 O O . LYS A 1 95 ? -5.939 17.185 11.441 1.00 86.00 95 LYS A O 1
ATOM 735 N N . THR A 1 96 ? -4.250 15.714 11.312 1.00 89.38 96 THR A N 1
ATOM 736 C CA . THR A 1 96 ? -5.104 14.521 11.186 1.00 89.38 96 THR A CA 1
ATOM 737 C C . THR A 1 96 ? -4.857 13.477 12.265 1.00 89.38 96 THR A C 1
ATOM 739 O O . THR A 1 96 ? -5.741 12.648 12.502 1.00 89.38 96 THR A O 1
ATOM 742 N N . ARG A 1 97 ? -3.703 13.523 12.940 1.00 90.88 97 ARG A N 1
ATOM 743 C CA . ARG A 1 97 ? -3.271 12.521 13.914 1.00 90.88 97 ARG A CA 1
ATOM 744 C C . ARG A 1 97 ? -3.091 13.128 15.304 1.00 90.88 97 ARG A C 1
ATOM 746 O O . ARG A 1 97 ? -2.635 14.259 15.448 1.00 90.88 97 ARG A O 1
ATOM 753 N N . ALA A 1 98 ? -3.470 12.354 16.309 1.00 92.19 98 ALA A N 1
ATOM 754 C CA . ALA A 1 98 ? -3.071 12.530 17.698 1.00 92.19 98 ALA A CA 1
ATOM 755 C C . ALA A 1 98 ? -1.730 11.792 17.934 1.00 92.19 98 ALA A C 1
ATOM 757 O O . ALA A 1 98 ? -1.224 11.154 17.000 1.00 92.19 98 ALA A O 1
ATOM 758 N N . PRO A 1 99 ? -1.127 11.869 19.138 1.00 94.12 99 PRO A N 1
ATOM 759 C CA . PRO A 1 99 ? 0.031 11.043 19.471 1.00 94.12 99 PRO A CA 1
ATOM 760 C C . PRO A 1 99 ? -0.236 9.558 19.171 1.00 94.12 99 PRO A C 1
ATOM 762 O O . PRO A 1 99 ? -1.359 9.098 19.399 1.00 94.12 99 PRO A O 1
ATOM 765 N N . PRO A 1 100 ? 0.750 8.826 18.615 1.00 95.94 100 PRO A N 1
ATOM 766 C CA . PRO A 1 100 ? 0.571 7.423 18.263 1.00 95.94 100 PRO A CA 1
ATOM 767 C C . PRO A 1 100 ? 0.271 6.587 19.506 1.00 95.94 100 PRO A C 1
ATOM 769 O O . PRO A 1 100 ? 0.750 6.896 20.593 1.00 95.94 100 PRO A O 1
ATOM 772 N N . ILE A 1 101 ? -0.497 5.520 19.312 1.00 96.31 101 ILE A N 1
ATOM 773 C CA . ILE A 1 101 ? -0.820 4.551 20.360 1.00 96.31 101 ILE A CA 1
ATOM 774 C C . ILE A 1 101 ? 0.291 3.510 20.402 1.00 96.31 101 ILE A C 1
ATOM 776 O O . ILE A 1 101 ? 0.716 3.002 19.363 1.00 96.31 101 ILE A O 1
ATOM 780 N N . THR A 1 102 ? 0.763 3.203 21.598 1.00 96.25 102 THR A N 1
ATOM 781 C CA . THR A 1 102 ? 1.816 2.228 21.879 1.00 96.25 102 THR A CA 1
ATOM 782 C C . THR A 1 102 ? 1.304 1.185 22.865 1.00 96.25 102 THR A C 1
ATOM 784 O O . THR A 1 102 ? 0.269 1.380 23.495 1.00 96.25 102 THR A O 1
ATOM 787 N N . ILE A 1 103 ? 2.062 0.109 23.089 1.00 92.81 103 ILE A N 1
ATOM 788 C CA . ILE A 1 103 ? 1.716 -0.888 24.120 1.00 92.81 103 ILE A CA 1
ATOM 789 C C . ILE A 1 103 ? 1.605 -0.296 25.541 1.00 92.81 103 ILE A C 1
ATOM 791 O O . ILE A 1 103 ? 0.994 -0.903 26.416 1.00 92.81 103 ILE A O 1
ATOM 795 N N . LEU A 1 104 ? 2.184 0.882 25.794 1.00 93.88 104 LEU A N 1
ATOM 796 C CA . LEU A 1 104 ? 2.076 1.544 27.096 1.00 93.88 104 LEU A CA 1
ATOM 797 C C . LEU A 1 104 ? 0.688 2.163 27.323 1.00 93.88 104 LEU A C 1
ATOM 799 O O . LEU A 1 104 ? 0.293 2.360 28.470 1.00 93.88 104 LEU A O 1
ATOM 803 N N . ASP A 1 105 ? -0.064 2.411 26.252 1.00 94.88 105 ASP A N 1
ATOM 804 C CA . ASP A 1 105 ? -1.395 3.018 26.265 1.00 94.88 105 ASP A CA 1
ATOM 805 C C . ASP A 1 105 ? -2.482 1.932 26.374 1.00 94.88 105 ASP A C 1
ATOM 807 O O . ASP A 1 105 ? -3.384 1.838 25.542 1.00 94.88 105 ASP A O 1
ATOM 811 N N . ILE A 1 106 ? -2.359 1.047 27.373 1.00 92.69 106 ILE A N 1
ATOM 812 C CA . ILE A 1 106 ? -3.188 -0.167 27.529 1.00 92.69 106 ILE A CA 1
ATOM 813 C C . ILE A 1 106 ? -4.691 0.160 27.548 1.00 92.69 106 ILE A C 1
ATOM 815 O O . ILE A 1 106 ? -5.502 -0.606 27.033 1.00 92.69 106 ILE A O 1
ATOM 819 N N . ASP A 1 107 ? -5.071 1.315 28.092 1.00 95.44 107 ASP A N 1
ATOM 820 C CA . ASP A 1 107 ? -6.451 1.809 28.152 1.00 95.44 107 ASP A CA 1
ATOM 821 C C . ASP A 1 107 ? -7.067 2.085 26.769 1.00 95.44 107 ASP A C 1
ATOM 823 O O . ASP A 1 107 ? -8.289 2.100 26.626 1.00 95.44 107 ASP A O 1
ATOM 827 N N . GLN A 1 108 ? -6.237 2.260 25.739 1.00 95.38 108 GLN A N 1
ATOM 828 C CA . GLN A 1 108 ? -6.671 2.442 24.354 1.00 95.38 108 GLN A CA 1
ATOM 829 C C . GLN A 1 108 ? -6.967 1.111 23.644 1.00 95.38 108 GLN A C 1
ATOM 831 O O . GLN A 1 108 ? -7.462 1.112 22.513 1.00 95.38 108 GLN A O 1
ATOM 836 N N . TYR A 1 109 ? -6.671 -0.032 24.271 1.00 96.25 109 TYR A N 1
ATOM 837 C CA . TYR A 1 109 ? -6.912 -1.358 23.711 1.00 96.25 109 TYR A CA 1
ATOM 838 C C . TYR A 1 109 ? -8.185 -1.971 24.297 1.00 96.25 109 TYR A C 1
ATOM 840 O O . TYR A 1 109 ? -8.253 -2.375 25.453 1.00 96.25 109 TYR A O 1
ATOM 848 N N . ASN A 1 110 ? -9.207 -2.085 23.457 1.00 96.00 110 ASN A N 1
ATOM 849 C CA . ASN A 1 110 ? -10.395 -2.881 23.751 1.00 96.00 110 ASN A CA 1
ATOM 850 C C . ASN A 1 110 ? -10.108 -4.391 23.609 1.00 96.00 110 ASN A C 1
ATOM 852 O O . ASN A 1 110 ? -9.847 -4.846 22.499 1.00 96.00 110 ASN A O 1
ATOM 856 N N . LEU A 1 111 ? -10.204 -5.150 24.705 1.00 95.88 111 LEU A N 1
ATOM 857 C CA . LEU A 1 111 ? -9.956 -6.600 24.740 1.00 95.88 111 LEU A CA 1
ATOM 858 C C . LEU A 1 111 ? -11.070 -7.451 24.102 1.00 95.88 111 LEU A C 1
ATOM 860 O O . LEU A 1 111 ? -10.860 -8.637 23.869 1.00 95.88 111 LEU A O 1
ATOM 864 N N . ASP A 1 112 ? -12.215 -6.853 23.763 1.00 95.62 112 ASP A N 1
ATOM 865 C CA . ASP A 1 112 ? -13.289 -7.502 22.993 1.00 95.62 112 ASP A CA 1
ATOM 866 C C . ASP A 1 112 ? -13.039 -7.453 21.469 1.00 95.62 112 ASP A C 1
ATOM 868 O O . ASP A 1 112 ? -13.897 -7.841 20.666 1.00 95.62 112 ASP A O 1
ATOM 872 N N . ILE A 1 113 ? -11.890 -6.908 21.055 1.00 96.50 113 ILE A N 1
ATOM 873 C CA . ILE A 1 113 ? -11.439 -6.822 19.666 1.00 96.50 113 ILE A CA 1
ATOM 874 C C . ILE A 1 113 ? -10.213 -7.719 19.509 1.00 96.50 113 ILE A C 1
ATOM 876 O O . ILE A 1 113 ? -9.166 -7.478 20.110 1.00 96.50 113 ILE A O 1
ATOM 880 N N . GLU A 1 114 ? -10.345 -8.743 18.675 1.00 98.00 114 GLU A N 1
ATOM 881 C CA . GLU A 1 114 ? -9.340 -9.776 18.445 1.00 98.00 114 GLU A CA 1
ATOM 882 C C . GLU A 1 114 ? -8.002 -9.177 17.995 1.00 98.00 114 GLU A C 1
ATOM 884 O O . GLU A 1 114 ? -6.951 -9.543 18.522 1.00 98.00 114 GLU A O 1
ATOM 889 N N . GLU A 1 115 ? -8.029 -8.197 17.085 1.00 97.88 115 GLU A N 1
ATOM 890 C CA . GLU A 1 115 ? -6.821 -7.512 16.631 1.00 97.88 115 GLU A CA 1
ATOM 891 C C . GLU A 1 115 ? -6.127 -6.792 17.791 1.00 97.88 115 GLU A C 1
ATOM 893 O O . GLU A 1 115 ? -4.919 -6.906 17.938 1.00 97.88 115 GLU A O 1
ATOM 898 N N . HIS A 1 116 ? -6.854 -6.090 18.664 1.00 97.88 116 HIS A N 1
ATOM 899 C CA . HIS A 1 116 ? -6.246 -5.404 19.810 1.00 97.88 116 HIS A CA 1
ATOM 900 C C . HIS A 1 116 ? -5.569 -6.370 20.787 1.00 97.88 116 HIS A C 1
ATOM 902 O O . HIS A 1 116 ? -4.482 -6.067 21.283 1.00 97.88 116 HIS A O 1
ATOM 908 N N . VAL A 1 117 ? -6.182 -7.529 21.042 1.00 97.62 117 VAL A N 1
ATOM 909 C CA . VAL A 1 117 ? -5.566 -8.588 21.853 1.00 97.62 117 VAL A CA 1
ATOM 910 C C . VAL A 1 117 ? -4.276 -9.072 21.190 1.00 97.62 117 VAL A C 1
ATOM 912 O O . VAL A 1 117 ? -3.242 -9.151 21.856 1.00 97.62 117 VAL A O 1
ATOM 915 N N . TYR A 1 118 ? -4.307 -9.319 19.878 1.00 98.00 118 TYR A N 1
ATOM 916 C CA . TYR A 1 118 ? -3.128 -9.719 19.112 1.00 98.00 118 TYR A CA 1
ATOM 917 C C . TYR A 1 118 ? -2.000 -8.675 19.188 1.00 98.00 118 TYR A C 1
ATOM 919 O O . TYR A 1 118 ? -0.855 -9.027 19.479 1.00 98.00 118 TYR A O 1
ATOM 927 N N . LEU A 1 119 ? -2.326 -7.389 19.003 1.00 97.00 119 LEU A N 1
ATOM 928 C CA . LEU A 1 119 ? -1.375 -6.274 19.065 1.00 97.00 119 LEU A CA 1
ATOM 929 C C . LEU A 1 119 ? -0.670 -6.177 20.428 1.00 97.00 119 LEU A C 1
ATOM 931 O O . LEU A 1 119 ? 0.535 -5.931 20.479 1.00 97.00 119 LEU A O 1
ATOM 935 N N . LEU A 1 120 ? -1.395 -6.396 21.531 1.00 95.94 120 LEU A N 1
ATOM 936 C CA . LEU A 1 120 ? -0.813 -6.402 22.880 1.00 95.94 120 LEU A CA 1
ATOM 937 C C . LEU A 1 120 ? 0.126 -7.594 23.115 1.00 95.94 120 LEU A C 1
ATOM 939 O O . LEU A 1 120 ? 1.097 -7.473 23.861 1.00 95.94 120 LEU A O 1
ATOM 943 N N . GLN A 1 121 ? -0.152 -8.740 22.493 1.00 95.38 121 GLN A N 1
ATOM 944 C CA . GLN A 1 121 ? 0.672 -9.946 22.615 1.00 95.38 121 GLN A CA 1
ATOM 945 C C . GLN A 1 121 ? 1.932 -9.897 21.735 1.00 95.38 121 GLN A C 1
ATOM 947 O O . GLN A 1 121 ? 2.950 -10.488 22.100 1.00 95.38 121 GLN A O 1
ATOM 952 N N . HIS A 1 122 ? 1.899 -9.148 20.625 1.00 94.81 122 HIS A N 1
ATOM 953 C CA . HIS A 1 122 ? 2.977 -9.090 19.627 1.00 94.81 122 HIS A CA 1
ATOM 954 C C . HIS A 1 122 ? 3.497 -7.656 19.371 1.00 94.81 122 HIS A C 1
ATOM 956 O O . HIS A 1 122 ? 3.501 -7.187 18.230 1.00 94.81 122 HIS A O 1
ATOM 962 N N . PRO A 1 123 ? 4.002 -6.941 20.396 1.00 91.81 123 PRO A N 1
ATOM 963 C CA . PRO A 1 123 ? 4.333 -5.514 20.297 1.00 91.81 123 PRO A CA 1
ATOM 964 C C . PRO A 1 123 ? 5.682 -5.198 19.639 1.00 91.81 123 PRO A C 1
ATOM 966 O O . PRO A 1 123 ? 6.074 -4.036 19.586 1.00 91.81 123 PRO A O 1
ATOM 969 N N . LYS A 1 124 ? 6.456 -6.211 19.232 1.00 91.06 124 LYS A N 1
ATOM 970 C CA . LYS A 1 124 ? 7.870 -6.032 18.852 1.00 91.06 124 LYS A CA 1
ATOM 971 C C . LYS A 1 124 ? 8.066 -5.550 17.417 1.00 91.06 124 LYS A C 1
ATOM 973 O O . LYS A 1 124 ? 8.998 -4.794 17.174 1.00 91.06 124 LYS A O 1
ATOM 978 N N . VAL A 1 125 ? 7.196 -5.978 16.505 1.00 94.69 125 VAL A N 1
ATOM 979 C CA . VAL A 1 125 ? 7.315 -5.693 15.068 1.00 94.69 125 VAL A CA 1
ATOM 980 C C . VAL A 1 125 ? 6.686 -4.336 14.758 1.00 94.69 125 VAL A C 1
ATOM 982 O O . VAL A 1 125 ? 7.369 -3.379 14.394 1.00 94.69 125 VAL A O 1
ATOM 985 N N . ILE A 1 126 ? 5.383 -4.204 15.015 1.00 95.50 126 ILE A N 1
ATOM 986 C CA . ILE A 1 126 ? 4.668 -2.931 14.915 1.00 95.50 126 ILE A CA 1
ATOM 987 C C . ILE A 1 126 ? 4.498 -2.359 16.322 1.00 95.50 126 ILE A C 1
ATOM 989 O O . ILE A 1 126 ? 3.602 -2.742 17.066 1.00 95.50 126 ILE A O 1
ATOM 993 N N . THR A 1 127 ? 5.382 -1.435 16.689 1.00 94.31 127 THR A N 1
ATOM 994 C CA . THR A 1 127 ? 5.463 -0.872 18.052 1.00 94.31 127 THR A CA 1
ATOM 995 C C . THR A 1 127 ? 4.546 0.332 18.283 1.00 94.31 127 THR A C 1
ATOM 997 O O . THR A 1 127 ? 4.321 0.739 19.424 1.00 94.31 127 THR A O 1
ATOM 1000 N N . GLN A 1 128 ? 4.050 0.940 17.203 1.00 96.25 128 GLN A N 1
ATOM 1001 C CA . GLN A 1 128 ? 3.252 2.162 17.232 1.00 96.25 128 GLN A CA 1
ATOM 1002 C C . GLN A 1 128 ? 2.121 2.090 16.213 1.00 96.25 128 GLN A C 1
ATOM 1004 O O . GLN A 1 128 ? 2.344 1.707 15.063 1.00 96.25 128 GLN A O 1
ATOM 1009 N N . HIS A 1 129 ? 0.941 2.557 16.605 1.00 97.12 129 HIS A N 1
ATOM 1010 C CA . HIS A 1 129 ? -0.250 2.601 15.769 1.00 97.12 129 HIS A CA 1
ATOM 1011 C C . HIS A 1 129 ? -0.764 4.027 15.595 1.00 97.12 129 HIS A C 1
ATOM 1013 O O . HIS A 1 129 ? -0.599 4.897 16.456 1.00 97.12 129 HIS A O 1
ATOM 1019 N N . PHE A 1 130 ? -1.410 4.285 14.460 1.00 96.06 130 PHE A N 1
ATOM 1020 C CA . PHE A 1 130 ? -1.966 5.599 14.187 1.00 96.06 130 PHE A CA 1
ATOM 1021 C C . PHE A 1 130 ? -3.200 5.879 15.030 1.00 96.06 130 PHE A C 1
ATOM 1023 O O . PHE A 1 130 ? -4.186 5.148 14.999 1.00 96.06 130 PHE A O 1
ATOM 1030 N N . HIS A 1 131 ? -3.170 7.035 15.681 1.00 94.50 131 HIS A N 1
ATOM 1031 C CA . HIS A 1 131 ? -4.307 7.615 16.366 1.00 94.50 131 HIS A CA 1
ATOM 1032 C C . HIS A 1 131 ? -4.840 8.781 15.533 1.00 94.50 131 HIS A C 1
ATOM 1034 O O . HIS A 1 131 ? -4.156 9.787 15.347 1.00 94.50 131 HIS A O 1
ATOM 1040 N N . PHE A 1 132 ? -6.053 8.660 14.994 1.00 93.25 132 PHE A N 1
ATOM 1041 C CA . PHE A 1 132 ? -6.660 9.721 14.187 1.00 93.25 132 PHE A CA 1
ATOM 1042 C C . PHE A 1 132 ? -7.585 10.607 15.018 1.00 93.25 132 PHE A C 1
ATOM 1044 O O . PHE A 1 132 ? -8.434 10.108 15.752 1.00 93.25 132 PHE A O 1
ATOM 1051 N N . LEU A 1 133 ? -7.498 11.923 14.799 1.00 90.44 133 LEU A N 1
ATOM 1052 C CA . LEU A 1 133 ? -8.365 12.918 15.447 1.00 90.44 133 LEU A CA 1
ATOM 1053 C C . LEU A 1 133 ? -9.846 12.761 15.065 1.00 90.44 133 LEU A C 1
ATOM 1055 O O . LEU A 1 133 ? -10.725 13.227 15.783 1.00 90.44 133 LEU A O 1
ATOM 1059 N N . ALA A 1 134 ? -10.132 12.150 13.911 1.00 87.50 134 ALA A N 1
ATOM 1060 C CA . ALA A 1 134 ? -11.490 11.868 13.463 1.00 87.50 134 ALA A CA 1
ATOM 1061 C C . ALA A 1 134 ? -11.530 10.669 12.495 1.00 87.50 134 ALA A C 1
ATOM 1063 O O . ALA A 1 134 ? -10.614 10.527 11.676 1.00 87.50 134 ALA A O 1
ATOM 1064 N N . PRO A 1 135 ? -12.628 9.884 12.475 1.00 83.44 135 PRO A N 1
ATOM 1065 C CA . PRO A 1 135 ? -12.752 8.702 11.611 1.00 83.44 135 PRO A CA 1
ATOM 1066 C C . PRO A 1 135 ? -12.612 8.995 10.112 1.00 83.44 135 PRO A C 1
ATOM 1068 O O . PRO A 1 135 ? -12.131 8.163 9.346 1.00 83.44 135 PRO A O 1
ATOM 1071 N N . ARG A 1 136 ? -12.991 10.207 9.682 1.00 86.69 136 ARG A N 1
ATOM 1072 C CA . ARG A 1 136 ? -12.925 10.636 8.275 1.00 86.69 136 ARG A CA 1
ATOM 1073 C C . ARG A 1 136 ? -11.509 10.651 7.688 1.00 86.69 136 ARG A C 1
ATOM 1075 O O . ARG A 1 136 ? -11.369 10.715 6.473 1.00 86.69 136 ARG A O 1
ATOM 1082 N N . TYR A 1 137 ? -10.469 10.626 8.523 1.00 88.75 137 TYR A N 1
ATOM 1083 C CA . TYR A 1 137 ? -9.077 10.665 8.066 1.00 88.75 137 TYR A CA 1
ATOM 1084 C C . TYR A 1 137 ? -8.481 9.278 7.811 1.00 88.75 137 TYR A C 1
ATOM 1086 O O . TYR A 1 137 ? -7.509 9.164 7.067 1.00 88.75 137 TYR A O 1
ATOM 1094 N N . THR A 1 138 ? -9.063 8.225 8.382 1.00 89.81 138 THR A N 1
ATOM 1095 C CA . THR A 1 138 ? -8.465 6.886 8.389 1.00 89.81 138 THR A CA 1
ATOM 1096 C C . THR A 1 138 ? -8.486 6.230 7.014 1.00 89.81 138 THR A C 1
ATOM 1098 O O . THR A 1 138 ? -7.437 5.836 6.511 1.00 89.81 138 THR A O 1
ATOM 1101 N N . PHE A 1 139 ? -9.657 6.152 6.373 1.00 90.19 139 PHE A N 1
ATOM 1102 C CA . PHE A 1 139 ? -9.791 5.513 5.060 1.00 90.19 139 PHE A CA 1
ATOM 1103 C C . PHE A 1 139 ? -8.998 6.227 3.956 1.00 90.19 139 PHE A C 1
ATOM 1105 O O . PHE A 1 139 ? -8.295 5.545 3.213 1.00 90.19 139 PHE A O 1
ATOM 1112 N N . PRO A 1 140 ? -9.024 7.569 3.830 1.00 91.19 140 PRO A N 1
ATOM 1113 C CA . PRO A 1 140 ? -8.155 8.258 2.877 1.00 91.19 140 PRO A CA 1
ATOM 1114 C C . PRO A 1 140 ? -6.666 8.019 3.153 1.00 91.19 140 PRO A C 1
ATOM 1116 O O . PRO A 1 140 ? -5.892 7.843 2.214 1.00 91.19 140 PRO A O 1
ATOM 1119 N N . SER A 1 141 ? -6.269 7.975 4.432 1.00 94.12 141 SER A N 1
ATOM 1120 C CA . SER A 1 141 ? -4.887 7.707 4.836 1.00 94.12 141 SER A CA 1
ATOM 1121 C C . SER A 1 141 ? -4.425 6.325 4.372 1.00 94.12 141 SER A C 1
ATOM 1123 O O . SER A 1 141 ? -3.440 6.254 3.639 1.00 94.12 141 SER A O 1
ATOM 1125 N N . ILE A 1 142 ? -5.138 5.250 4.728 1.00 95.75 142 ILE A N 1
ATOM 1126 C CA . ILE A 1 142 ? -4.745 3.879 4.363 1.00 95.75 142 ILE A CA 1
ATOM 1127 C C . ILE A 1 142 ? -4.849 3.617 2.856 1.00 95.75 142 ILE A C 1
ATOM 1129 O O . ILE A 1 142 ? -3.941 3.017 2.290 1.00 95.75 142 ILE A O 1
ATOM 1133 N N . ASN A 1 143 ? -5.873 4.146 2.170 1.00 94.19 143 ASN A N 1
ATOM 1134 C CA . ASN A 1 143 ? -5.998 3.995 0.715 1.00 94.19 143 ASN A CA 1
ATOM 1135 C C . ASN A 1 143 ? -4.846 4.672 -0.034 1.00 94.19 143 ASN A C 1
ATOM 1137 O O . ASN A 1 143 ? -4.376 4.140 -1.035 1.00 94.19 143 ASN A O 1
ATOM 1141 N N . LEU A 1 144 ? -4.356 5.820 0.450 1.00 95.19 144 LEU A N 1
ATOM 1142 C CA . LEU A 1 144 ? -3.170 6.445 -0.131 1.00 95.19 144 LEU A CA 1
ATOM 1143 C C . LEU A 1 144 ? -1.930 5.555 0.033 1.00 95.19 144 LEU A C 1
ATOM 1145 O O . LEU A 1 144 ? -1.158 5.437 -0.915 1.00 95.19 144 LEU A O 1
ATOM 1149 N N . ARG A 1 145 ? -1.746 4.904 1.194 1.00 96.88 145 ARG A N 1
ATOM 1150 C CA . ARG A 1 145 ? -0.632 3.958 1.393 1.00 96.88 145 ARG A CA 1
ATOM 1151 C C . ARG A 1 145 ? -0.761 2.750 0.481 1.00 96.88 145 ARG A C 1
ATOM 1153 O O . ARG A 1 145 ? 0.221 2.403 -0.161 1.00 96.88 145 ARG A O 1
ATOM 1160 N N . LEU A 1 146 ? -1.956 2.166 0.375 1.00 97.00 146 LEU A N 1
ATOM 1161 C CA . LEU A 1 146 ? -2.201 1.044 -0.528 1.00 97.00 146 LEU A CA 1
ATOM 1162 C C . LEU A 1 146 ? -1.892 1.433 -1.979 1.00 97.00 146 LEU A C 1
ATOM 1164 O O . LEU A 1 146 ? -1.179 0.713 -2.665 1.00 97.00 146 LEU A O 1
ATOM 1168 N N . ALA A 1 147 ? -2.362 2.595 -2.436 1.00 96.44 147 ALA A N 1
ATOM 1169 C CA . ALA A 1 147 ? -2.089 3.066 -3.790 1.00 96.44 147 ALA A CA 1
ATOM 1170 C C . ALA A 1 147 ? -0.586 3.280 -4.043 1.00 96.44 147 ALA A C 1
ATOM 1172 O O . ALA A 1 147 ? -0.095 2.952 -5.124 1.00 96.44 147 ALA A O 1
ATOM 1173 N N . CYS A 1 148 ? 0.157 3.792 -3.054 1.00 97.31 148 CYS A N 1
ATOM 1174 C CA . CYS A 1 148 ? 1.616 3.905 -3.141 1.00 97.31 148 CYS A CA 1
ATOM 1175 C C . CYS A 1 148 ? 2.282 2.528 -3.196 1.00 97.31 148 CYS A C 1
ATOM 1177 O O . CYS A 1 148 ? 3.110 2.305 -4.072 1.00 97.31 148 CYS A O 1
ATOM 1179 N N . LEU A 1 149 ? 1.876 1.603 -2.321 1.00 98.44 149 LEU A N 1
ATOM 1180 C CA . LEU A 1 149 ? 2.393 0.238 -2.284 1.00 98.44 149 LEU A CA 1
ATOM 1181 C C . LEU A 1 149 ? 2.180 -0.475 -3.625 1.00 98.44 149 LEU A C 1
ATOM 1183 O O . LEU A 1 149 ? 3.130 -1.009 -4.185 1.00 98.44 149 LEU A O 1
ATOM 1187 N N . LEU A 1 150 ? 0.966 -0.420 -4.176 1.00 97.81 150 LEU A N 1
ATOM 1188 C CA . LEU A 1 150 ? 0.635 -0.997 -5.482 1.00 97.81 150 LEU A CA 1
ATOM 1189 C C . LEU A 1 150 ? 1.442 -0.357 -6.618 1.00 97.81 150 LEU A C 1
ATOM 1191 O O . LEU A 1 150 ? 1.962 -1.061 -7.479 1.00 97.81 150 LEU A O 1
ATOM 1195 N N . THR A 1 151 ? 1.582 0.973 -6.613 1.00 97.81 151 THR A N 1
ATOM 1196 C CA . THR A 1 151 ? 2.384 1.695 -7.618 1.00 97.81 151 THR A CA 1
ATOM 1197 C C . THR A 1 151 ? 3.854 1.271 -7.570 1.00 97.81 151 THR A C 1
ATOM 1199 O O . THR A 1 151 ? 4.484 1.077 -8.614 1.00 97.81 151 THR A O 1
ATOM 1202 N N . ASP A 1 152 ? 4.402 1.115 -6.365 1.00 98.44 152 ASP A N 1
ATOM 1203 C CA . ASP A 1 152 ? 5.794 0.721 -6.170 1.00 98.44 152 ASP A CA 1
ATOM 1204 C C . ASP A 1 152 ? 6.021 -0.743 -6.528 1.00 98.44 152 ASP A C 1
ATOM 1206 O O . ASP A 1 152 ? 6.965 -1.028 -7.258 1.00 98.44 152 ASP A O 1
ATOM 1210 N N . CYS A 1 153 ? 5.131 -1.654 -6.126 1.00 98.38 153 CYS A N 1
ATOM 1211 C CA . CYS A 1 153 ? 5.193 -3.064 -6.523 1.00 98.38 153 CYS A CA 1
ATOM 1212 C C . CYS A 1 153 ? 5.108 -3.214 -8.048 1.00 98.38 153 CYS A C 1
ATOM 1214 O O . CYS A 1 153 ? 5.911 -3.926 -8.645 1.00 98.38 153 CYS A O 1
ATOM 1216 N N . ALA A 1 154 ? 4.216 -2.475 -8.714 1.00 98.19 154 ALA A N 1
ATOM 1217 C CA . ALA A 1 154 ? 4.121 -2.479 -10.173 1.00 98.19 154 ALA A CA 1
ATOM 1218 C C . ALA A 1 154 ? 5.416 -1.982 -10.843 1.00 98.19 154 ALA A C 1
ATOM 1220 O O . ALA A 1 154 ? 5.903 -2.585 -11.804 1.00 98.19 154 ALA A O 1
ATOM 1221 N N . SER A 1 155 ? 6.014 -0.918 -10.300 1.00 98.44 155 SER A N 1
ATOM 1222 C CA . SER A 1 155 ? 7.292 -0.383 -10.781 1.00 98.44 155 SER A CA 1
ATOM 1223 C C . SER A 1 155 ? 8.444 -1.368 -10.561 1.00 98.44 155 SER A C 1
ATOM 1225 O O . SER A 1 155 ? 9.274 -1.568 -11.449 1.00 98.44 155 SER A O 1
ATOM 1227 N N . LEU A 1 156 ? 8.485 -2.014 -9.394 1.00 98.50 156 LEU A N 1
ATOM 1228 C CA . LEU A 1 156 ? 9.484 -3.020 -9.047 1.00 98.50 156 LEU A CA 1
ATOM 1229 C C . LEU A 1 156 ? 9.363 -4.257 -9.938 1.00 98.50 156 LEU A C 1
ATOM 1231 O O . LEU A 1 156 ? 10.379 -4.731 -10.437 1.00 98.50 156 LEU A O 1
ATOM 1235 N N . LYS A 1 157 ? 8.140 -4.705 -10.237 1.00 97.69 157 LYS A N 1
ATOM 1236 C CA . LYS A 1 157 ? 7.864 -5.803 -11.171 1.00 97.69 157 LYS A CA 1
ATOM 1237 C C . LYS A 1 157 ? 8.417 -5.497 -12.565 1.00 97.69 157 LYS A C 1
ATOM 1239 O O . LYS A 1 157 ? 9.073 -6.340 -13.175 1.00 97.69 157 LYS A O 1
ATOM 1244 N N . ILE A 1 158 ? 8.223 -4.272 -13.066 1.00 98.12 158 ILE A N 1
ATOM 1245 C CA . ILE A 1 158 ? 8.827 -3.822 -14.333 1.00 98.12 158 ILE A CA 1
ATOM 1246 C C . ILE A 1 158 ? 10.358 -3.912 -14.264 1.00 98.12 158 ILE A C 1
ATOM 1248 O O . ILE A 1 158 ? 10.979 -4.476 -15.170 1.00 98.12 158 ILE A O 1
ATOM 1252 N N . ILE A 1 159 ? 10.967 -3.389 -13.195 1.00 98.06 159 ILE A N 1
ATOM 1253 C CA . ILE A 1 159 ? 12.425 -3.383 -13.030 1.00 98.06 159 ILE A CA 1
ATOM 1254 C C . ILE A 1 159 ? 12.979 -4.811 -12.969 1.00 98.06 159 ILE A C 1
ATOM 1256 O O . ILE A 1 159 ? 13.859 -5.138 -13.765 1.00 98.06 159 ILE A O 1
ATOM 1260 N N . GLU A 1 160 ? 12.431 -5.664 -12.102 1.00 96.81 160 GLU A N 1
ATOM 1261 C CA . GLU A 1 160 ? 12.826 -7.066 -11.906 1.00 96.81 160 GLU A CA 1
ATOM 1262 C C . GLU A 1 160 ? 12.732 -7.874 -13.201 1.00 96.81 160 GLU A C 1
ATOM 1264 O O . GLU A 1 160 ? 13.681 -8.561 -13.588 1.00 96.81 160 GLU A O 1
ATOM 1269 N N . HIS A 1 161 ? 11.623 -7.756 -13.934 1.00 96.56 161 HIS A N 1
ATOM 1270 C CA . HIS A 1 161 ? 11.487 -8.442 -15.216 1.00 96.56 161 HIS A CA 1
ATOM 1271 C C . HIS A 1 161 ? 12.457 -7.899 -16.273 1.00 96.56 161 HIS A C 1
ATOM 1273 O O . HIS A 1 161 ? 12.979 -8.686 -17.064 1.00 96.56 161 HIS A O 1
ATOM 1279 N N . GLY A 1 162 ? 12.745 -6.594 -16.279 1.00 96.69 162 GLY A N 1
ATOM 1280 C CA . GLY A 1 162 ? 13.769 -6.004 -17.145 1.00 96.69 162 GLY A CA 1
ATOM 1281 C C . GLY A 1 162 ? 15.171 -6.537 -16.829 1.00 96.69 162 GLY A C 1
ATOM 1282 O O . GLY A 1 162 ? 15.911 -6.908 -17.740 1.00 96.69 162 GLY A O 1
ATOM 1283 N N . MET A 1 163 ? 15.511 -6.669 -15.546 1.00 96.94 163 MET A N 1
ATOM 1284 C CA . MET A 1 163 ? 16.779 -7.247 -15.096 1.00 96.94 163 MET A CA 1
ATOM 1285 C C . MET A 1 163 ? 16.897 -8.721 -15.503 1.00 96.94 163 MET A C 1
ATOM 1287 O O . MET A 1 163 ? 17.835 -9.099 -16.201 1.00 96.94 163 MET A O 1
ATOM 1291 N N . ARG A 1 164 ? 15.919 -9.555 -15.123 1.00 94.88 164 ARG A N 1
ATOM 1292 C CA . ARG A 1 164 ? 15.960 -11.010 -15.354 1.00 94.88 164 ARG A CA 1
ATOM 1293 C C . ARG A 1 164 ? 15.897 -11.378 -16.833 1.00 94.88 164 ARG A C 1
ATOM 1295 O O . ARG A 1 164 ? 16.554 -12.326 -17.251 1.00 94.88 164 ARG A O 1
ATOM 1302 N N . ARG A 1 165 ? 15.084 -10.667 -17.622 1.00 94.06 165 ARG A N 1
ATOM 1303 C CA . ARG A 1 165 ? 14.835 -11.010 -19.029 1.00 94.06 165 ARG A CA 1
ATOM 1304 C C . ARG A 1 165 ? 15.801 -10.330 -19.984 1.00 94.06 165 ARG A C 1
ATOM 1306 O O . ARG A 1 165 ? 16.270 -10.974 -20.913 1.00 94.06 165 ARG A O 1
ATOM 1313 N N . ASN A 1 166 ? 16.060 -9.041 -19.786 1.00 94.12 166 ASN A N 1
ATOM 1314 C CA . ASN A 1 166 ? 16.838 -8.217 -20.710 1.00 94.12 166 ASN A CA 1
ATOM 1315 C C . ASN A 1 166 ? 18.268 -7.935 -20.208 1.00 94.12 166 ASN A C 1
ATOM 1317 O O . ASN A 1 166 ? 19.023 -7.284 -20.925 1.00 94.12 166 ASN A O 1
ATOM 1321 N N . GLY A 1 167 ? 18.655 -8.409 -19.016 1.00 95.94 167 GLY A N 1
ATOM 1322 C CA . GLY A 1 167 ? 19.997 -8.194 -18.460 1.00 95.94 167 GLY A CA 1
ATOM 1323 C C . GLY A 1 167 ? 20.279 -6.737 -18.085 1.00 95.94 167 GLY A C 1
ATOM 1324 O O . GLY A 1 167 ? 21.431 -6.308 -18.099 1.00 95.94 167 GLY A O 1
ATOM 1325 N N . LEU A 1 168 ? 19.231 -5.956 -17.813 1.00 97.44 168 LEU A N 1
ATOM 1326 C CA . LEU A 1 168 ? 19.337 -4.527 -17.523 1.00 97.44 168 LEU A CA 1
ATOM 1327 C C . LEU A 1 168 ? 19.821 -4.271 -16.082 1.00 97.44 168 LEU A C 1
ATOM 1329 O O . LEU A 1 168 ? 19.552 -5.089 -15.201 1.00 97.44 168 LEU A O 1
ATOM 1333 N N . PRO A 1 169 ? 20.507 -3.145 -15.808 1.00 97.50 169 PRO A N 1
ATOM 1334 C CA . PRO A 1 169 ? 20.915 -2.773 -14.450 1.00 97.50 169 PRO A CA 1
ATOM 1335 C C . PRO A 1 169 ? 19.710 -2.363 -13.579 1.00 97.50 169 PRO A C 1
ATOM 1337 O O . PRO A 1 169 ? 18.700 -1.933 -14.120 1.00 97.50 169 PRO A O 1
ATOM 1340 N N . PRO A 1 170 ? 19.784 -2.428 -12.237 1.00 96.94 170 PRO A N 1
ATOM 1341 C CA . PRO A 1 170 ? 18.647 -2.168 -11.334 1.00 96.94 170 PRO A CA 1
ATOM 1342 C C . PRO A 1 170 ? 18.088 -0.731 -11.350 1.00 96.94 170 PRO A C 1
ATOM 1344 O O . PRO A 1 170 ? 17.085 -0.448 -10.698 1.00 96.94 170 PRO A O 1
ATOM 1347 N N . ASP A 1 171 ? 18.728 0.190 -12.059 1.00 97.62 171 ASP A N 1
ATOM 1348 C CA . ASP A 1 171 ? 18.330 1.585 -12.242 1.00 97.62 171 ASP A CA 1
ATOM 1349 C C . ASP A 1 171 ? 18.053 1.932 -13.716 1.00 97.62 171 ASP A C 1
ATOM 1351 O O . ASP A 1 171 ? 17.986 3.107 -14.073 1.00 97.62 171 ASP A O 1
ATOM 1355 N N . TRP A 1 172 ? 17.846 0.929 -14.580 1.00 98.12 172 TRP A N 1
ATOM 1356 C CA . TRP A 1 172 ? 17.634 1.117 -16.023 1.00 98.12 172 TRP A CA 1
ATOM 1357 C C . TRP A 1 172 ? 16.444 2.020 -16.373 1.00 98.12 172 TRP A C 1
ATOM 1359 O O . TRP A 1 172 ? 16.417 2.631 -17.438 1.00 98.12 172 TRP A O 1
ATOM 1369 N N . THR A 1 173 ? 15.465 2.132 -15.476 1.00 97.81 173 THR A N 1
ATOM 1370 C CA . THR A 1 173 ? 14.312 3.026 -15.625 1.00 97.81 173 THR A CA 1
ATOM 1371 C C . THR A 1 173 ? 14.632 4.476 -15.262 1.00 97.81 173 THR A C 1
ATOM 1373 O O . THR A 1 173 ? 13.764 5.329 -15.375 1.00 97.81 173 THR A O 1
ATOM 1376 N N . GLY A 1 174 ? 15.841 4.790 -14.790 1.00 97.38 174 GLY A N 1
ATOM 1377 C CA . GLY A 1 174 ? 16.196 6.086 -14.203 1.00 97.38 174 GLY A CA 1
ATOM 1378 C C . GLY A 1 174 ? 15.740 6.260 -12.748 1.00 97.38 174 GLY A C 1
ATOM 1379 O O . GLY A 1 174 ? 15.975 7.312 -12.158 1.00 97.38 174 GLY A O 1
ATOM 1380 N N . VAL A 1 175 ? 15.115 5.239 -12.152 1.00 97.81 175 VAL A N 1
ATOM 1381 C CA . VAL A 1 175 ? 14.744 5.196 -10.732 1.00 97.81 175 VAL A CA 1
ATOM 1382 C C . VAL A 1 175 ? 15.439 4.000 -10.092 1.00 97.81 175 VAL A C 1
ATOM 1384 O O . VAL A 1 175 ? 15.358 2.884 -10.599 1.00 97.81 175 VAL A O 1
ATOM 1387 N N . ARG A 1 176 ? 16.126 4.213 -8.965 1.00 98.00 176 ARG A N 1
ATOM 1388 C CA . ARG A 1 176 ? 16.846 3.133 -8.278 1.00 98.00 176 ARG A CA 1
ATOM 1389 C C . ARG A 1 176 ? 15.854 2.161 -7.643 1.00 98.00 176 ARG A C 1
ATOM 1391 O O . ARG A 1 176 ? 15.060 2.575 -6.797 1.00 98.00 176 ARG A O 1
ATOM 1398 N N . LYS A 1 177 ? 15.975 0.867 -7.955 1.00 97.94 177 LYS A N 1
ATOM 1399 C CA . LYS A 1 177 ? 15.182 -0.205 -7.328 1.00 97.94 177 LYS A CA 1
ATOM 1400 C C . LYS A 1 177 ? 15.112 -0.088 -5.796 1.00 97.94 177 LYS A C 1
ATOM 1402 O O . LYS A 1 177 ? 14.025 -0.071 -5.233 1.00 97.94 177 LYS A O 1
ATOM 1407 N N . ALA A 1 178 ? 16.256 0.106 -5.140 1.00 98.06 178 ALA A N 1
ATOM 1408 C CA . ALA A 1 1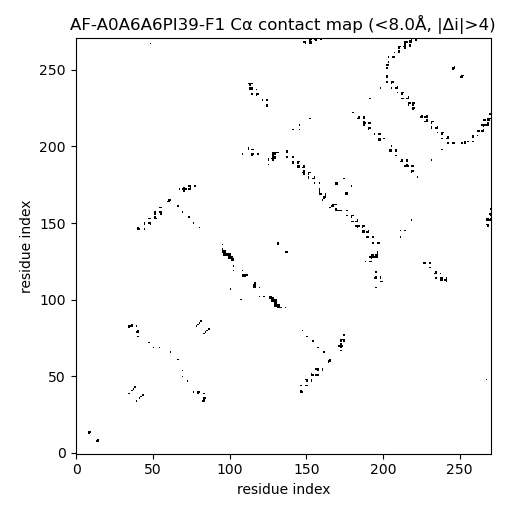78 ? 16.346 0.194 -3.679 1.00 98.06 178 ALA A CA 1
ATOM 1409 C C . ALA A 1 178 ? 15.593 1.392 -3.060 1.00 98.06 178 ALA A C 1
ATOM 1411 O O . ALA A 1 178 ? 15.261 1.373 -1.874 1.00 98.06 178 ALA A O 1
ATOM 1412 N N . ASP A 1 179 ? 15.340 2.467 -3.819 1.00 98.12 179 ASP A N 1
ATOM 1413 C CA . ASP A 1 179 ? 14.500 3.571 -3.336 1.00 98.12 179 ASP A CA 1
ATOM 1414 C C . ASP A 1 179 ? 13.016 3.187 -3.361 1.00 98.12 179 ASP A C 1
ATOM 1416 O O . ASP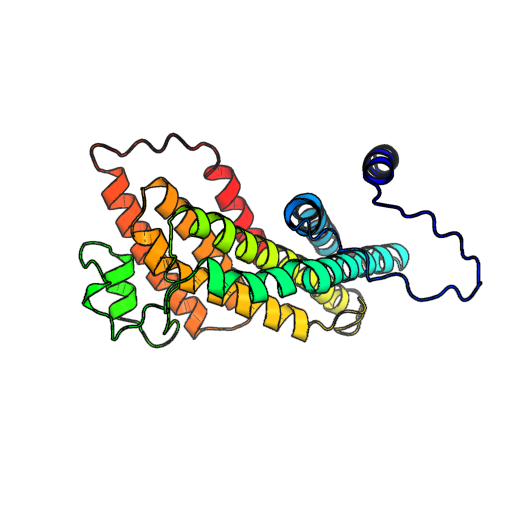 A 1 179 ? 12.287 3.534 -2.431 1.00 98.12 179 ASP A O 1
ATOM 1420 N N . LEU A 1 180 ? 12.588 2.449 -4.389 1.00 98.12 180 LEU A N 1
ATOM 1421 C CA . LEU A 1 180 ? 11.223 1.935 -4.508 1.00 98.12 180 LEU A CA 1
ATOM 1422 C C . LEU A 1 180 ? 10.934 0.866 -3.453 1.00 98.12 180 LEU A C 1
ATOM 1424 O O . LEU A 1 180 ? 9.904 0.943 -2.797 1.00 98.12 180 LEU A O 1
ATOM 1428 N N . GLU A 1 181 ? 11.857 -0.072 -3.223 1.00 98.44 181 GLU A N 1
ATOM 1429 C CA . GLU A 1 181 ? 11.713 -1.097 -2.177 1.00 98.44 181 GLU A CA 1
ATOM 1430 C C . GLU A 1 181 ? 11.548 -0.470 -0.792 1.00 98.44 181 GLU A C 1
ATOM 1432 O O . GLU A 1 181 ? 10.617 -0.796 -0.060 1.00 98.44 181 GLU A O 1
ATOM 1437 N N . ARG A 1 182 ? 12.404 0.501 -0.449 1.00 98.44 182 ARG A N 1
ATOM 1438 C CA . ARG A 1 182 ? 12.310 1.223 0.827 1.00 98.44 182 ARG A CA 1
ATOM 1439 C C . ARG A 1 182 ? 10.978 1.956 0.961 1.00 98.44 182 ARG A C 1
ATOM 1441 O O . ARG A 1 182 ? 10.395 1.990 2.041 1.00 98.44 182 ARG A O 1
ATOM 1448 N N . ARG A 1 183 ? 10.509 2.580 -0.122 1.00 98.12 183 ARG A N 1
ATOM 1449 C CA . ARG A 1 183 ? 9.244 3.318 -0.141 1.00 98.12 183 ARG A CA 1
ATOM 1450 C C . ARG A 1 183 ? 8.043 2.387 0.031 1.00 98.12 183 ARG A C 1
ATOM 1452 O O . ARG A 1 183 ? 7.180 2.681 0.857 1.00 98.12 183 ARG A O 1
ATOM 1459 N N . ALA A 1 184 ? 8.038 1.264 -0.679 1.00 98.50 184 ALA A N 1
ATOM 1460 C CA . ALA A 1 184 ? 7.034 0.218 -0.558 1.00 98.50 184 ALA A CA 1
ATOM 1461 C C . ALA A 1 184 ? 7.014 -0.377 0.856 1.00 98.50 184 ALA A C 1
ATOM 1463 O O . ALA A 1 184 ? 5.946 -0.473 1.456 1.00 98.50 184 ALA A O 1
ATOM 1464 N N . TYR A 1 185 ? 8.186 -0.650 1.437 1.00 98.69 185 TYR A N 1
ATOM 1465 C CA . TYR A 1 185 ? 8.314 -1.126 2.816 1.00 98.69 185 TYR A CA 1
ATOM 1466 C C . TYR A 1 185 ? 7.693 -0.147 3.812 1.00 98.69 185 TYR A C 1
ATOM 1468 O O . TYR A 1 185 ? 6.871 -0.545 4.633 1.00 98.69 185 TYR A O 1
ATOM 1476 N N . VAL A 1 186 ? 7.995 1.152 3.702 1.00 98.19 186 VAL A N 1
ATOM 1477 C CA . VAL A 1 186 ? 7.370 2.172 4.561 1.00 98.19 186 VAL A CA 1
ATOM 1478 C C . VAL A 1 186 ? 5.850 2.195 4.378 1.00 98.19 186 VAL A C 1
ATOM 1480 O O . VAL A 1 186 ? 5.128 2.276 5.367 1.00 98.19 186 VAL A O 1
ATOM 1483 N N . ALA A 1 187 ? 5.342 2.101 3.147 1.00 98.31 187 ALA A N 1
ATOM 1484 C CA . ALA A 1 187 ? 3.901 2.082 2.898 1.00 98.31 187 ALA A CA 1
ATOM 1485 C C . ALA A 1 187 ? 3.216 0.841 3.501 1.00 98.31 187 ALA A C 1
ATOM 1487 O O . ALA A 1 187 ? 2.172 0.983 4.140 1.00 98.31 187 ALA A O 1
ATOM 1488 N N . ALA A 1 188 ? 3.808 -0.347 3.343 1.00 98.62 188 ALA A N 1
ATOM 1489 C CA . ALA A 1 188 ? 3.328 -1.600 3.928 1.00 98.62 188 ALA A CA 1
ATOM 1490 C C . ALA A 1 188 ? 3.355 -1.556 5.465 1.00 98.62 188 ALA A C 1
ATOM 1492 O O . ALA A 1 188 ? 2.368 -1.897 6.120 1.00 98.62 188 ALA A O 1
ATOM 1493 N N . PHE A 1 189 ? 4.438 -1.036 6.045 1.00 98.50 189 PHE A N 1
ATOM 1494 C CA . PHE A 1 189 ? 4.559 -0.837 7.487 1.00 98.50 189 PHE A CA 1
ATOM 1495 C C . PHE A 1 189 ? 3.485 0.129 8.000 1.00 98.50 189 PHE A C 1
ATOM 1497 O O . PHE A 1 189 ? 2.747 -0.186 8.931 1.00 98.50 189 PHE A O 1
ATOM 1504 N N . GLU A 1 190 ? 3.311 1.282 7.348 1.00 97.81 190 GLU A N 1
ATOM 1505 C CA . GLU A 1 190 ? 2.278 2.252 7.716 1.00 97.81 190 GLU A CA 1
ATOM 1506 C C . GLU A 1 190 ? 0.857 1.683 7.568 1.00 97.81 190 GLU A C 1
ATOM 1508 O O . GLU A 1 190 ? -0.019 2.066 8.342 1.00 97.81 190 GLU A O 1
ATOM 1513 N N . ILE A 1 191 ? 0.588 0.780 6.616 1.00 98.50 191 ILE A N 1
ATOM 1514 C CA . ILE A 1 191 ? -0.695 0.059 6.537 1.00 98.50 191 ILE A CA 1
ATOM 1515 C C . ILE A 1 191 ? -0.938 -0.728 7.829 1.00 98.50 191 ILE A C 1
ATOM 1517 O O . ILE A 1 191 ? -2.002 -0.581 8.433 1.00 98.50 191 ILE A O 1
ATOM 1521 N N . CYS A 1 192 ? 0.061 -1.469 8.306 1.00 98.56 192 CYS A N 1
ATOM 1522 C CA . CYS A 1 192 ? -0.020 -2.235 9.551 1.00 98.56 192 CYS A CA 1
ATOM 1523 C C . CYS A 1 192 ? -0.276 -1.332 10.773 1.00 98.56 192 CYS A C 1
ATOM 1525 O O . CYS A 1 192 ? -1.048 -1.674 11.670 1.00 98.56 192 CYS A O 1
ATOM 1527 N N . GLN A 1 193 ? 0.264 -0.109 10.777 1.00 97.94 193 GLN A N 1
ATOM 1528 C CA . GLN A 1 193 ? 0.002 0.872 11.838 1.00 97.94 193 GLN A CA 1
ATOM 1529 C C . GLN A 1 193 ? -1.461 1.350 11.903 1.00 97.94 193 GLN A C 1
ATOM 1531 O O . GLN A 1 193 ? -1.861 1.922 12.916 1.00 97.94 193 GLN A O 1
ATOM 1536 N N . HIS A 1 194 ? -2.289 1.125 10.874 1.00 97.88 194 HIS A N 1
ATOM 1537 C CA . HIS A 1 194 ? -3.716 1.480 10.909 1.00 97.88 194 HIS A CA 1
ATOM 1538 C C . HIS A 1 194 ? -4.601 0.435 11.608 1.00 97.88 194 HIS A C 1
ATOM 1540 O O . HIS A 1 194 ? -5.760 0.750 11.895 1.00 97.88 194 HIS A O 1
ATOM 1546 N N . VAL A 1 195 ? -4.091 -0.777 11.875 1.00 97.81 195 VAL A N 1
ATOM 1547 C CA . VAL A 1 195 ? -4.879 -1.915 12.390 1.00 97.81 195 VAL A CA 1
ATOM 1548 C C . VAL A 1 195 ? -5.656 -1.543 13.648 1.00 97.81 195 VAL A C 1
ATOM 1550 O O . VAL A 1 195 ? -6.876 -1.696 13.662 1.00 97.81 195 VAL A O 1
ATOM 1553 N N . HIS A 1 196 ? -4.987 -0.962 14.652 1.00 97.06 196 HIS A N 1
ATOM 1554 C CA . HIS A 1 196 ? -5.623 -0.537 15.907 1.00 97.06 196 HIS A CA 1
ATOM 1555 C C . HIS A 1 196 ? -6.880 0.306 15.653 1.00 97.06 196 HIS A C 1
ATOM 1557 O O . HIS A 1 196 ? -7.987 -0.058 16.041 1.00 97.06 196 HIS A O 1
ATOM 1563 N N . TYR A 1 197 ? -6.756 1.393 14.894 1.00 94.69 197 TYR A N 1
ATOM 1564 C CA . TYR A 1 197 ? -7.872 2.315 14.702 1.00 94.69 197 TYR A CA 1
ATOM 1565 C C . TYR A 1 197 ? -9.004 1.741 13.831 1.00 94.69 197 TYR A C 1
ATOM 1567 O O . TYR A 1 197 ? -10.179 2.056 14.049 1.00 94.69 197 TYR A O 1
ATOM 1575 N N . ILE A 1 198 ? -8.676 0.941 12.808 1.00 95.00 198 ILE A N 1
ATOM 1576 C CA . ILE A 1 198 ? -9.679 0.367 11.891 1.00 95.00 198 ILE A CA 1
ATOM 1577 C C . ILE A 1 198 ? -10.424 -0.806 12.541 1.00 95.00 198 ILE A C 1
ATOM 1579 O O . ILE A 1 198 ? -11.622 -0.958 12.300 1.00 95.00 198 ILE A O 1
ATOM 1583 N N . SER A 1 199 ? -9.770 -1.576 13.413 1.00 94.50 199 SER A N 1
ATOM 1584 C CA . SER A 1 199 ? -10.385 -2.708 14.125 1.00 94.50 199 SER A CA 1
ATOM 1585 C C . SER A 1 199 ? -11.583 -2.306 15.003 1.00 94.50 199 SER A C 1
ATOM 1587 O O . SER A 1 199 ? -12.464 -3.108 15.286 1.00 94.50 199 SER A O 1
ATOM 1589 N N . GLN A 1 200 ? -11.715 -1.026 15.352 1.00 92.81 200 GLN A N 1
ATOM 1590 C CA . GLN A 1 200 ? -12.843 -0.489 16.124 1.00 92.81 200 GLN A CA 1
ATOM 1591 C C . GLN A 1 200 ? -14.097 -0.182 15.275 1.00 92.81 200 GLN A C 1
ATOM 1593 O O . GLN A 1 200 ? -15.034 0.459 15.752 1.00 92.81 200 GLN A O 1
ATOM 1598 N N . ARG A 1 201 ? -14.110 -0.537 13.983 1.00 88.81 201 ARG A N 1
ATOM 1599 C CA . ARG A 1 201 ? -15.139 -0.110 13.008 1.00 88.81 201 ARG A CA 1
ATOM 1600 C C . ARG A 1 201 ? -16.064 -1.252 12.587 1.00 88.81 201 ARG A C 1
ATOM 1602 O O . ARG A 1 201 ? -16.021 -2.325 13.157 1.00 88.81 201 ARG A O 1
ATOM 1609 N N . SER A 1 202 ? -16.961 -1.031 11.632 1.00 88.75 202 SER A N 1
ATOM 1610 C CA . SER A 1 202 ? -17.954 -2.038 11.224 1.00 88.75 202 SER A CA 1
ATOM 1611 C C . SER A 1 202 ? -17.336 -3.300 10.597 1.00 88.75 202 SER A C 1
ATOM 1613 O O . SER A 1 202 ? -16.157 -3.317 10.237 1.00 88.75 202 SER A O 1
ATOM 1615 N N . LEU A 1 203 ? -18.159 -4.333 10.382 1.00 87.44 203 LEU A N 1
ATOM 1616 C CA . LEU A 1 203 ? -17.803 -5.537 9.615 1.00 87.44 203 LEU A CA 1
ATOM 1617 C C . LEU A 1 203 ? -17.172 -5.195 8.254 1.00 87.44 203 LEU A C 1
ATOM 1619 O O . LEU A 1 203 ? -16.126 -5.730 7.895 1.00 87.44 203 LEU A O 1
ATOM 1623 N N . THR A 1 204 ? -17.757 -4.239 7.525 1.00 88.50 204 THR A N 1
ATOM 1624 C CA . THR A 1 204 ? -17.220 -3.752 6.243 1.00 88.50 204 THR A CA 1
ATOM 1625 C C . THR A 1 204 ? -15.788 -3.237 6.382 1.00 88.50 204 THR A C 1
ATOM 1627 O O . THR A 1 204 ? -14.943 -3.514 5.536 1.00 88.50 204 THR A O 1
ATOM 1630 N N . ALA A 1 205 ? -15.492 -2.500 7.456 1.00 89.81 205 ALA A N 1
ATOM 1631 C CA . ALA A 1 205 ? -14.145 -2.007 7.711 1.00 89.81 205 ALA A CA 1
ATOM 1632 C C . ALA A 1 205 ? -13.169 -3.140 8.061 1.00 89.81 205 ALA A C 1
ATOM 1634 O O . ALA A 1 205 ? -12.018 -3.066 7.647 1.00 89.81 205 ALA A O 1
ATOM 1635 N N . GLY A 1 206 ? -13.631 -4.190 8.750 1.00 91.44 206 GLY A N 1
ATOM 1636 C CA . GLY A 1 206 ? -12.850 -5.410 8.985 1.00 91.44 206 GLY A CA 1
ATOM 1637 C C . GLY A 1 206 ? -12.446 -6.104 7.681 1.00 91.44 206 GLY A C 1
ATOM 1638 O O . GLY A 1 206 ? -11.273 -6.404 7.489 1.00 91.44 206 GLY A O 1
ATOM 1639 N N . ARG A 1 207 ? -13.376 -6.261 6.731 1.00 91.00 207 ARG A N 1
ATOM 1640 C CA . ARG A 1 207 ? -13.079 -6.852 5.409 1.00 91.00 207 ARG A CA 1
ATOM 1641 C C . ARG A 1 207 ? -12.075 -6.021 4.600 1.00 91.00 207 ARG A C 1
ATOM 1643 O O . ARG A 1 207 ? -11.119 -6.560 4.047 1.00 91.00 207 ARG A O 1
ATOM 1650 N N . PHE A 1 208 ? -12.223 -4.694 4.594 1.00 92.38 208 PHE A N 1
ATOM 1651 C CA . PHE A 1 208 ? -11.204 -3.820 4.002 1.00 92.38 208 PHE A CA 1
ATOM 1652 C C . PHE A 1 208 ? -9.852 -3.952 4.714 1.00 92.38 208 PHE A C 1
ATOM 1654 O O . PHE A 1 208 ? -8.821 -4.020 4.050 1.00 92.38 208 PHE A O 1
ATOM 1661 N N . LEU A 1 209 ? -9.843 -4.011 6.051 1.00 95.25 209 LEU A N 1
ATOM 1662 C CA . LEU A 1 209 ? -8.618 -4.187 6.830 1.00 95.25 209 LEU A CA 1
ATOM 1663 C C . LEU A 1 209 ? -7.891 -5.477 6.456 1.00 95.25 209 LEU A C 1
ATOM 1665 O O . LEU A 1 209 ? -6.683 -5.435 6.244 1.00 95.25 209 LEU A O 1
ATOM 1669 N N . GLN A 1 210 ? -8.626 -6.578 6.293 1.00 95.69 210 GLN A N 1
ATOM 1670 C CA . GLN A 1 210 ? -8.084 -7.851 5.822 1.00 95.69 210 GLN A CA 1
ATOM 1671 C C . GLN A 1 210 ? -7.359 -7.683 4.480 1.00 95.69 210 GLN A C 1
ATOM 1673 O O . GLN A 1 210 ? -6.214 -8.104 4.343 1.00 95.69 210 GLN A O 1
ATOM 1678 N N . THR A 1 211 ? -7.976 -6.984 3.520 1.00 94.56 211 THR A N 1
ATOM 1679 C CA . THR A 1 211 ? -7.361 -6.694 2.211 1.00 94.56 211 THR A CA 1
ATOM 1680 C C . THR A 1 211 ? -6.075 -5.874 2.358 1.00 94.56 211 THR A C 1
ATOM 1682 O O . THR A 1 211 ? -5.051 -6.183 1.743 1.00 94.56 211 THR A O 1
ATOM 1685 N N . PHE A 1 212 ? -6.100 -4.823 3.181 1.00 96.94 212 PHE A N 1
ATOM 1686 C CA . PHE A 1 212 ? -4.940 -3.956 3.378 1.00 96.94 212 PHE A CA 1
ATOM 1687 C C . PHE A 1 212 ? -3.770 -4.705 4.031 1.00 96.94 212 PHE A C 1
ATOM 1689 O O . PHE A 1 212 ? -2.645 -4.618 3.542 1.00 96.94 212 PHE A O 1
ATOM 1696 N N . VAL A 1 213 ? -4.023 -5.470 5.096 1.00 98.19 213 VAL A N 1
ATOM 1697 C CA . VAL A 1 213 ? -2.978 -6.245 5.784 1.00 98.19 213 VAL A CA 1
ATOM 1698 C C . VAL A 1 213 ? -2.456 -7.373 4.891 1.00 98.19 213 VAL A C 1
ATOM 1700 O O . VAL A 1 213 ? -1.249 -7.582 4.831 1.00 98.19 213 VAL A O 1
ATOM 1703 N N . ALA A 1 214 ? -3.316 -8.035 4.111 1.00 98.00 214 ALA A N 1
ATOM 1704 C CA . ALA A 1 214 ? -2.878 -9.044 3.145 1.00 98.00 214 ALA A CA 1
ATOM 1705 C C . ALA A 1 214 ? -1.972 -8.452 2.051 1.00 98.00 214 ALA A C 1
ATOM 1707 O O . ALA A 1 214 ? -0.979 -9.068 1.670 1.00 98.00 214 ALA A O 1
ATOM 1708 N N . SER A 1 215 ? -2.265 -7.230 1.601 1.00 97.50 215 SER A N 1
ATOM 1709 C CA . SER A 1 215 ? -1.422 -6.490 0.653 1.00 97.50 215 SER A CA 1
ATOM 1710 C C . SER A 1 215 ? -0.027 -6.208 1.231 1.00 97.50 215 SER A C 1
ATOM 1712 O O . SER A 1 215 ? 0.978 -6.425 0.556 1.00 97.50 215 SER A O 1
ATOM 1714 N N . ALA A 1 216 ? 0.048 -5.776 2.496 1.00 98.44 216 ALA A N 1
ATOM 1715 C CA . ALA A 1 216 ? 1.319 -5.579 3.194 1.00 98.44 216 ALA A CA 1
ATOM 1716 C C . ALA A 1 216 ? 2.089 -6.902 3.364 1.00 98.44 216 ALA A C 1
ATOM 1718 O O . ALA A 1 216 ? 3.273 -6.958 3.038 1.00 98.44 216 ALA A O 1
ATOM 1719 N N . ARG A 1 217 ? 1.403 -7.980 3.771 1.00 98.38 217 ARG A N 1
ATOM 1720 C CA . ARG A 1 217 ? 1.971 -9.333 3.911 1.00 98.38 217 ARG A CA 1
ATOM 1721 C C . ARG A 1 217 ? 2.621 -9.830 2.621 1.00 98.38 217 ARG A C 1
ATOM 1723 O O . ARG A 1 217 ? 3.751 -10.303 2.648 1.00 98.38 217 ARG A O 1
ATOM 1730 N N . ASN A 1 218 ? 1.920 -9.699 1.494 1.00 97.94 218 ASN A N 1
ATOM 1731 C CA . ASN A 1 218 ? 2.426 -10.098 0.178 1.00 97.94 218 ASN A CA 1
ATOM 1732 C C . ASN A 1 218 ? 3.706 -9.342 -0.199 1.00 97.94 218 ASN A C 1
ATOM 1734 O O . ASN A 1 218 ? 4.666 -9.947 -0.674 1.00 97.94 218 ASN A O 1
ATOM 1738 N N . PHE A 1 219 ? 3.752 -8.035 0.077 1.00 98.38 219 PHE A N 1
ATOM 1739 C CA . PHE A 1 219 ? 4.969 -7.257 -0.122 1.00 98.38 219 PHE A CA 1
ATOM 1740 C C . PHE A 1 219 ? 6.113 -7.742 0.780 1.00 98.38 219 PHE A C 1
ATOM 1742 O O . PHE A 1 219 ? 7.217 -7.954 0.280 1.00 98.38 219 PHE A O 1
ATOM 1749 N N . PHE A 1 220 ? 5.869 -7.926 2.084 1.00 98.56 220 PHE A N 1
ATOM 1750 C CA . PHE A 1 220 ? 6.907 -8.353 3.029 1.00 98.56 220 PHE A CA 1
ATOM 1751 C C . PHE A 1 220 ? 7.504 -9.709 2.655 1.00 98.56 220 PHE A C 1
ATOM 1753 O O . PHE A 1 220 ? 8.726 -9.842 2.667 1.00 98.56 220 PHE A O 1
ATOM 1760 N N . ARG A 1 221 ? 6.678 -10.646 2.180 1.00 97.81 221 ARG A N 1
ATOM 1761 C CA . ARG A 1 221 ? 7.133 -11.920 1.610 1.00 97.81 221 ARG A CA 1
ATOM 1762 C C . ARG A 1 221 ? 8.085 -11.731 0.431 1.00 97.81 221 ARG A C 1
ATOM 1764 O O . ARG A 1 221 ? 9.172 -12.300 0.410 1.00 97.81 221 ARG A O 1
ATOM 1771 N N . CYS A 1 222 ? 7.698 -10.928 -0.565 1.00 95.69 222 CYS A N 1
ATOM 1772 C CA . CYS A 1 222 ? 8.553 -10.641 -1.725 1.00 95.69 222 CYS A CA 1
ATOM 1773 C C . CYS A 1 222 ? 9.856 -9.930 -1.327 1.00 95.69 222 CYS A C 1
ATOM 1775 O O . CYS A 1 222 ? 10.897 -10.152 -1.943 1.00 95.69 222 CYS A O 1
ATOM 1777 N N . PHE A 1 223 ? 9.797 -9.077 -0.304 1.00 97.00 223 PHE A N 1
ATOM 1778 C CA . PHE A 1 223 ? 10.937 -8.324 0.215 1.00 97.00 223 PHE A CA 1
ATOM 1779 C C . PHE A 1 223 ? 11.809 -9.125 1.206 1.00 97.00 223 PHE A C 1
ATOM 1781 O O . PHE A 1 223 ? 12.871 -8.638 1.586 1.00 97.00 223 PHE A O 1
ATOM 1788 N N . ALA A 1 224 ? 11.403 -10.347 1.583 1.00 97.56 224 ALA A N 1
ATOM 1789 C CA . ALA A 1 224 ? 12.046 -11.193 2.596 1.00 97.56 224 ALA A CA 1
ATOM 1790 C C . ALA A 1 224 ? 12.148 -10.527 3.986 1.00 97.56 224 ALA A C 1
ATOM 1792 O O . ALA A 1 224 ? 13.193 -10.546 4.637 1.00 97.56 224 ALA A O 1
ATOM 1793 N N . ALA A 1 225 ? 11.052 -9.898 4.414 1.00 97.75 225 ALA A N 1
ATOM 1794 C CA . ALA A 1 225 ? 10.867 -9.329 5.746 1.00 97.75 225 ALA A CA 1
ATOM 1795 C C . ALA A 1 225 ? 10.049 -10.301 6.616 1.00 97.75 225 ALA A C 1
ATOM 1797 O O . ALA A 1 225 ? 8.846 -10.118 6.805 1.00 97.75 225 ALA A O 1
ATOM 1798 N N . ASP A 1 226 ? 10.710 -11.369 7.076 1.00 98.19 226 ASP A N 1
ATOM 1799 C CA . ASP A 1 226 ? 10.064 -12.529 7.710 1.00 98.19 226 ASP A CA 1
ATOM 1800 C C . ASP A 1 226 ? 9.293 -12.163 8.995 1.00 98.19 226 ASP A C 1
ATOM 1802 O O . ASP A 1 226 ? 8.189 -12.659 9.209 1.00 98.19 226 ASP A O 1
ATOM 1806 N N . GLU A 1 227 ? 9.831 -11.265 9.834 1.00 98.06 227 GLU A N 1
ATOM 1807 C CA . GLU A 1 227 ? 9.171 -10.844 11.083 1.00 98.06 227 GLU A CA 1
ATOM 1808 C C . GLU A 1 227 ? 7.868 -10.072 10.803 1.00 98.06 227 GLU A C 1
ATOM 1810 O O . GLU A 1 227 ? 6.850 -10.270 11.470 1.00 98.06 227 GLU A O 1
ATOM 1815 N N . GLU A 1 228 ? 7.877 -9.187 9.806 1.00 98.50 228 GLU A N 1
ATOM 1816 C CA . GLU A 1 228 ? 6.709 -8.427 9.369 1.00 98.50 228 GLU A CA 1
ATOM 1817 C C . GLU A 1 228 ? 5.685 -9.294 8.636 1.00 98.50 228 GLU A C 1
ATOM 1819 O O . GLU A 1 228 ? 4.480 -9.079 8.799 1.00 98.50 228 GLU A O 1
ATOM 1824 N N . GLU A 1 229 ? 6.139 -10.271 7.848 1.00 98.44 229 GLU A N 1
ATOM 1825 C CA . GLU A 1 229 ? 5.267 -11.272 7.236 1.00 98.44 229 GLU A CA 1
ATOM 1826 C C . GLU A 1 229 ? 4.529 -12.074 8.315 1.00 98.44 229 GLU A C 1
ATOM 1828 O O . GLU A 1 229 ? 3.296 -12.082 8.307 1.00 98.44 229 GLU A O 1
ATOM 1833 N N . GLU A 1 230 ? 5.252 -12.673 9.267 1.00 98.38 230 GLU A N 1
ATOM 1834 C CA . GLU A 1 230 ? 4.675 -13.459 10.368 1.00 98.38 230 GLU A CA 1
ATOM 1835 C C . GLU A 1 230 ? 3.698 -12.617 11.202 1.00 98.38 230 GLU A C 1
ATOM 1837 O O . GLU A 1 230 ? 2.591 -13.057 11.532 1.00 98.38 230 GLU A O 1
ATOM 1842 N N . TRP A 1 231 ? 4.057 -11.360 11.483 1.00 98.56 231 TRP A N 1
ATOM 1843 C CA . TRP A 1 231 ? 3.163 -10.433 12.171 1.00 98.56 231 TRP A CA 1
ATOM 1844 C C . TRP A 1 231 ? 1.865 -10.195 11.389 1.00 98.56 231 TRP A C 1
ATOM 1846 O O . TRP A 1 231 ? 0.772 -10.167 11.962 1.00 98.56 231 TRP A O 1
ATOM 1856 N N . CYS A 1 232 ? 1.955 -10.030 10.067 1.00 98.62 232 CYS A N 1
ATOM 1857 C CA . CYS A 1 232 ? 0.765 -9.859 9.242 1.00 98.62 232 CYS A CA 1
ATOM 1858 C C . CYS A 1 232 ? -0.096 -11.125 9.220 1.00 98.62 232 CYS A C 1
ATOM 1860 O O . CYS A 1 232 ? -1.318 -11.004 9.190 1.00 98.62 232 CYS A O 1
ATOM 1862 N N . GLU A 1 233 ? 0.500 -12.318 9.244 1.00 98.44 233 GLU A N 1
ATOM 1863 C CA . GLU A 1 233 ? -0.239 -13.585 9.276 1.00 98.44 233 GLU A CA 1
ATOM 1864 C C . GLU A 1 233 ? -1.072 -13.724 10.552 1.00 98.44 233 GLU A C 1
ATOM 1866 O O . GLU A 1 233 ? -2.290 -13.891 10.458 1.00 98.44 233 GLU A O 1
ATOM 1871 N N . GLY A 1 234 ? -0.472 -13.527 11.728 1.00 98.31 234 GLY A N 1
ATOM 1872 C CA . GLY A 1 234 ? -1.224 -13.558 12.988 1.00 98.31 234 GLY A CA 1
ATOM 1873 C C . GLY A 1 234 ? -2.280 -12.446 13.084 1.00 98.31 234 GLY A C 1
ATOM 1874 O O . GLY A 1 234 ? -3.390 -12.660 13.575 1.00 98.31 234 GLY A O 1
ATOM 1875 N N . CYS A 1 235 ? -1.988 -11.261 12.538 1.00 98.38 235 CYS A N 1
ATOM 1876 C CA . CYS A 1 235 ? -2.962 -10.173 12.457 1.00 98.38 235 CYS A CA 1
ATOM 1877 C C . CYS A 1 235 ? -4.152 -10.529 11.545 1.00 98.38 235 CYS A C 1
ATOM 1879 O O . CYS A 1 235 ? -5.302 -10.243 11.882 1.00 98.38 235 CYS A O 1
ATOM 1881 N N . LEU A 1 236 ? -3.909 -11.193 10.410 1.00 98.50 236 LEU A N 1
ATOM 1882 C CA . LEU A 1 236 ? -4.960 -11.666 9.503 1.00 98.50 236 LEU A CA 1
ATOM 1883 C C . LEU A 1 236 ? -5.843 -12.739 10.145 1.00 98.50 236 LEU A C 1
ATOM 1885 O O . LEU A 1 236 ? -7.052 -12.736 9.903 1.00 98.50 236 LEU A O 1
ATOM 1889 N N . GLU A 1 237 ? -5.281 -13.622 10.969 1.00 98.31 237 GLU A N 1
ATOM 1890 C CA . GLU A 1 237 ? -6.059 -14.585 11.757 1.00 98.31 237 GLU A CA 1
ATOM 1891 C C . GLU A 1 237 ? -6.998 -13.868 12.735 1.00 98.31 237 GLU A C 1
ATOM 1893 O O . GLU A 1 237 ? -8.197 -14.155 12.761 1.00 98.31 237 GLU A O 1
ATOM 1898 N N . ALA A 1 238 ? -6.492 -12.866 13.464 1.00 98.19 238 ALA A N 1
ATOM 1899 C CA . ALA A 1 238 ? -7.297 -12.058 14.380 1.00 98.19 238 ALA A CA 1
ATOM 1900 C C . ALA A 1 238 ? -8.425 -11.296 13.656 1.00 98.19 238 ALA A C 1
ATOM 1902 O O . ALA A 1 238 ? -9.578 -11.324 14.092 1.00 98.19 238 ALA A O 1
ATOM 1903 N N . ILE A 1 239 ? -8.122 -10.676 12.509 1.00 97.69 239 ILE A N 1
ATOM 1904 C CA . ILE A 1 239 ? -9.123 -10.005 11.662 1.00 97.69 239 ILE A CA 1
ATOM 1905 C C . ILE A 1 239 ? -10.189 -11.002 11.188 1.00 97.69 239 ILE A C 1
ATOM 1907 O O . ILE A 1 239 ? -11.380 -10.686 11.199 1.00 97.69 239 ILE A O 1
ATOM 1911 N N . SER A 1 240 ? -9.782 -12.204 10.775 1.00 96.56 240 SER A N 1
ATOM 1912 C CA . SER A 1 240 ? -10.700 -13.233 10.268 1.00 96.56 240 SER A CA 1
ATOM 1913 C C . SER A 1 240 ? -11.647 -13.721 11.365 1.00 96.56 240 SER A C 1
ATOM 1915 O O . SER A 1 240 ? -12.861 -13.718 11.160 1.00 96.56 240 SER A O 1
ATOM 1917 N N . ALA A 1 241 ? -11.123 -14.015 12.560 1.00 96.12 241 ALA A N 1
ATOM 1918 C CA . ALA A 1 241 ? -11.928 -14.388 13.725 1.00 96.12 241 ALA A CA 1
ATOM 1919 C C . ALA A 1 241 ? -12.968 -13.308 14.071 1.00 96.12 241 ALA A C 1
ATOM 1921 O O . ALA A 1 241 ? -14.141 -13.600 14.323 1.00 96.12 241 ALA A O 1
ATOM 1922 N N . ARG A 1 242 ? -12.570 -12.033 13.998 1.00 94.25 242 ARG A N 1
ATOM 1923 C CA . ARG A 1 242 ? -13.487 -10.912 14.205 1.00 94.25 242 ARG A CA 1
ATOM 1924 C C . ARG A 1 242 ? -14.562 -10.812 13.124 1.00 94.25 242 ARG A C 1
ATOM 1926 O O . ARG A 1 242 ? -15.726 -10.562 13.442 1.00 94.25 242 ARG A O 1
ATOM 1933 N N . ILE A 1 243 ? -14.196 -10.970 11.851 1.00 92.56 243 ILE A N 1
ATOM 1934 C CA . ILE A 1 243 ? -15.144 -10.960 10.726 1.00 92.56 243 ILE A CA 1
ATOM 1935 C C . ILE A 1 243 ? -16.192 -12.062 10.906 1.00 92.56 243 ILE A C 1
ATOM 1937 O O . ILE A 1 243 ? -17.377 -11.790 10.720 1.00 92.56 243 ILE A O 1
ATOM 1941 N N . GLU A 1 244 ? -15.788 -13.267 11.309 1.00 92.19 244 GLU A N 1
ATOM 1942 C CA . GLU A 1 244 ? -16.701 -14.382 11.587 1.00 92.19 244 GLU A CA 1
ATOM 1943 C C . GLU A 1 244 ? -17.658 -14.063 12.742 1.00 92.19 244 GLU A C 1
ATOM 1945 O O . GLU A 1 244 ? -18.877 -14.228 12.617 1.00 92.19 244 GLU A O 1
ATOM 1950 N N . ARG A 1 245 ? -17.138 -13.523 13.851 1.00 92.00 245 ARG A N 1
ATOM 1951 C CA . ARG A 1 245 ? -17.963 -13.106 14.992 1.00 92.00 245 ARG A CA 1
ATOM 1952 C C . ARG A 1 245 ? -18.976 -12.026 14.611 1.00 92.00 245 ARG A C 1
ATOM 1954 O O . ARG A 1 245 ? -20.130 -12.089 15.020 1.00 92.00 245 ARG A O 1
ATOM 1961 N N . LEU A 1 246 ? -18.568 -11.031 13.827 1.00 87.44 246 LEU A N 1
ATOM 1962 C CA . LEU A 1 246 ? -19.466 -9.962 13.382 1.00 87.44 246 LEU A CA 1
ATOM 1963 C C . LEU A 1 246 ? -20.466 -10.447 12.321 1.00 87.44 246 LEU A C 1
ATOM 1965 O O . LEU A 1 246 ? -21.606 -9.994 12.310 1.00 87.44 246 LEU A O 1
ATOM 1969 N N . GLY A 1 247 ? -20.061 -11.379 11.456 1.00 84.38 247 GLY A N 1
ATOM 1970 C CA . GLY A 1 247 ? -20.899 -11.968 10.409 1.00 84.38 247 GLY A CA 1
ATOM 1971 C C . GLY A 1 247 ? -21.938 -12.974 10.914 1.00 84.38 247 GLY A C 1
ATOM 1972 O O . GLY A 1 247 ? -22.852 -13.323 10.177 1.00 84.38 247 GLY A O 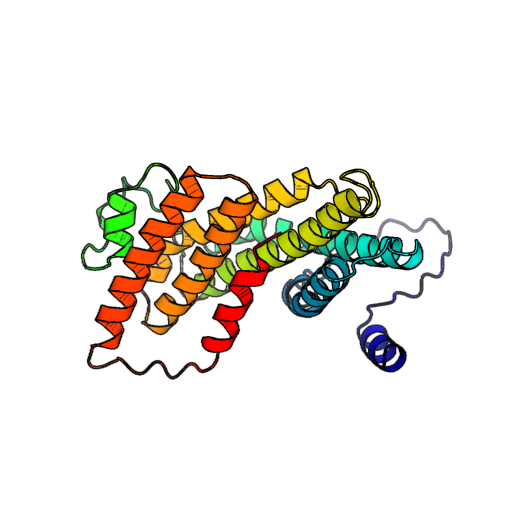1
ATOM 1973 N N . THR A 1 248 ? -21.828 -13.425 12.163 1.00 85.12 248 THR A N 1
ATOM 1974 C CA . THR A 1 248 ? -22.841 -14.260 12.837 1.00 85.12 248 THR A CA 1
ATOM 1975 C C . THR A 1 248 ? -23.786 -13.445 13.727 1.00 85.12 248 THR A C 1
ATOM 1977 O O . THR A 1 248 ? -24.725 -13.992 14.306 1.00 85.12 248 THR A O 1
ATOM 1980 N N . GLY A 1 249 ? -23.553 -12.133 13.833 1.00 76.94 249 GLY A N 1
ATOM 1981 C CA . GLY A 1 249 ? -24.365 -11.216 14.620 1.00 76.94 249 GLY A CA 1
ATOM 1982 C C . GLY A 1 249 ? -25.651 -10.756 13.914 1.00 76.94 249 GLY A C 1
ATOM 1983 O O . GLY A 1 249 ? -25.827 -10.960 12.716 1.00 76.94 249 GLY A O 1
ATOM 1984 N N . PRO A 1 250 ? -26.551 -10.077 14.644 1.00 65.75 250 PRO A N 1
ATOM 1985 C CA . PRO A 1 250 ? -27.797 -9.536 14.091 1.00 65.75 250 PRO A CA 1
ATOM 1986 C C . PRO A 1 250 ? -27.593 -8.458 13.006 1.00 65.75 250 PRO A C 1
ATOM 1988 O O . PRO A 1 250 ? -28.514 -8.207 12.237 1.00 65.75 250 PRO A O 1
ATOM 1991 N N . ASP A 1 251 ? -26.392 -7.874 12.906 1.00 65.75 251 ASP A N 1
ATOM 1992 C CA . ASP A 1 251 ? -26.007 -6.850 11.920 1.00 65.75 251 ASP A CA 1
ATOM 1993 C C . ASP A 1 251 ? -25.099 -7.408 10.794 1.00 65.75 251 ASP A C 1
ATOM 1995 O O . ASP A 1 251 ? -24.243 -6.700 10.258 1.00 65.75 251 ASP A O 1
ATOM 1999 N N . ALA A 1 252 ? -25.240 -8.696 10.454 1.00 65.81 252 ALA A N 1
ATOM 2000 C CA . ALA A 1 252 ? -24.353 -9.417 9.530 1.00 65.81 252 ALA A CA 1
ATOM 2001 C C . ALA A 1 252 ? -24.346 -8.907 8.071 1.00 65.81 252 ALA A C 1
ATOM 2003 O O . ALA A 1 252 ? -23.412 -9.200 7.316 1.00 65.81 252 ALA A O 1
ATOM 2004 N N . ASP A 1 253 ? -25.350 -8.131 7.657 1.00 62.75 253 ASP A N 1
ATOM 2005 C CA . ASP A 1 253 ? -25.485 -7.692 6.268 1.00 62.75 253 ASP A CA 1
ATOM 2006 C C . ASP A 1 253 ? -24.580 -6.490 5.952 1.00 62.75 253 ASP A C 1
ATOM 2008 O O . ASP A 1 253 ? -24.915 -5.321 6.157 1.00 62.75 253 ASP A O 1
ATOM 2012 N N . SER A 1 254 ? -23.412 -6.772 5.370 1.00 60.03 254 SER A N 1
ATOM 2013 C CA . SER A 1 254 ? -22.614 -5.751 4.689 1.00 60.03 254 SER A CA 1
ATOM 2014 C C . SER A 1 254 ? -23.163 -5.518 3.279 1.00 60.03 254 SER A C 1
ATOM 2016 O O . SER A 1 254 ? -22.923 -6.303 2.366 1.00 60.03 254 SER A O 1
ATOM 2018 N N . LEU A 1 255 ? -23.864 -4.400 3.079 1.00 60.25 255 LEU A N 1
ATOM 2019 C CA . LEU A 1 255 ? -24.434 -3.982 1.787 1.00 60.25 255 LEU A CA 1
ATOM 2020 C C . LEU A 1 255 ? -23.392 -3.431 0.785 1.00 60.25 255 LEU A C 1
ATOM 2022 O O . LEU A 1 255 ? -23.760 -2.708 -0.137 1.00 60.25 255 LEU A O 1
ATOM 2026 N N . CYS A 1 256 ? -22.090 -3.681 0.977 1.00 67.12 256 CYS A N 1
ATOM 2027 C CA . CYS A 1 256 ? -21.031 -3.061 0.174 1.00 67.12 256 CYS A CA 1
ATOM 2028 C C . CYS A 1 256 ? -20.525 -4.003 -0.940 1.00 67.12 256 CYS A C 1
ATOM 2030 O O . CYS A 1 256 ? -19.627 -4.803 -0.678 1.00 67.12 256 CYS A O 1
ATOM 2032 N N . PRO A 1 257 ? -21.006 -3.880 -2.194 1.00 63.81 257 PRO A N 1
ATOM 2033 C CA . PRO A 1 257 ? -20.563 -4.725 -3.313 1.00 63.81 257 PRO A CA 1
ATOM 2034 C C . PRO A 1 257 ? -19.120 -4.442 -3.771 1.00 63.81 257 PRO A C 1
ATOM 2036 O O . PRO A 1 257 ? -18.583 -5.148 -4.614 1.00 63.81 257 PRO A O 1
ATOM 2039 N 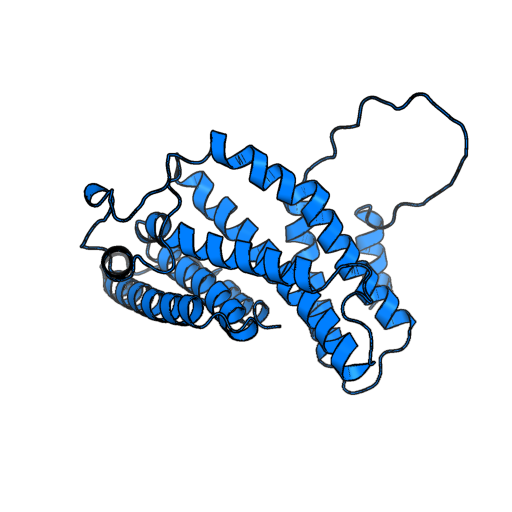N . VAL A 1 258 ? -18.479 -3.392 -3.247 1.00 69.00 258 VAL A N 1
ATOM 2040 C CA . VAL A 1 258 ? -17.107 -2.996 -3.620 1.00 69.00 258 VAL A CA 1
ATOM 2041 C C . VAL A 1 258 ? -16.052 -3.941 -3.028 1.00 69.00 258 VAL A C 1
ATOM 2043 O O . VAL A 1 258 ? -14.915 -3.954 -3.495 1.00 69.00 258 VAL A O 1
ATOM 2046 N N . LEU A 1 259 ? -16.415 -4.739 -2.021 1.00 65.00 259 LEU A N 1
ATOM 2047 C CA . LEU A 1 259 ? -15.489 -5.618 -1.305 1.00 65.00 259 LEU A CA 1
ATOM 2048 C C . LEU A 1 259 ? -14.850 -6.675 -2.219 1.00 65.00 259 LEU A C 1
ATOM 2050 O O . LEU A 1 259 ? -13.630 -6.808 -2.206 1.00 65.00 259 LEU A O 1
ATOM 2054 N N . ASP A 1 260 ? -15.633 -7.311 -3.091 1.00 62.56 260 ASP A N 1
ATOM 2055 C CA . ASP A 1 260 ? -15.139 -8.349 -4.011 1.00 62.56 260 ASP A CA 1
ATOM 2056 C C . ASP A 1 260 ? -14.079 -7.803 -4.988 1.00 62.56 260 ASP A C 1
ATOM 2058 O O . ASP A 1 260 ? -13.141 -8.492 -5.380 1.00 62.56 260 ASP A O 1
ATOM 2062 N N . SER A 1 261 ? -14.188 -6.521 -5.361 1.00 61.47 261 SER A N 1
ATOM 2063 C CA . SER A 1 261 ? -13.194 -5.855 -6.217 1.00 61.47 261 SER A CA 1
ATOM 2064 C C . SER A 1 261 ? -11.882 -5.552 -5.482 1.00 61.47 261 SER A C 1
ATOM 2066 O O . SER A 1 261 ? -10.845 -5.398 -6.124 1.00 61.47 261 SER A O 1
ATOM 2068 N N . TYR A 1 262 ? -11.919 -5.424 -4.151 1.00 66.06 262 TYR A N 1
ATOM 2069 C CA . TYR A 1 262 ? -10.749 -5.088 -3.337 1.00 66.06 262 TYR A CA 1
ATOM 2070 C C . TYR A 1 262 ? -9.841 -6.296 -3.101 1.00 66.06 262 TYR A C 1
ATOM 2072 O O . TYR A 1 262 ? -8.623 -6.134 -3.128 1.00 66.06 262 TYR A O 1
ATOM 2080 N N . GLU A 1 263 ? -10.402 -7.496 -2.951 1.00 63.00 263 GLU A N 1
ATOM 2081 C CA . GLU A 1 263 ? -9.623 -8.727 -2.752 1.00 63.00 263 GLU A CA 1
ATOM 2082 C C . GLU A 1 263 ? -8.652 -8.990 -3.914 1.00 63.00 263 GLU A C 1
ATOM 2084 O O . GLU A 1 263 ? -7.491 -9.325 -3.690 1.00 63.00 263 GLU A O 1
ATOM 2089 N N . LEU A 1 264 ? -9.074 -8.716 -5.153 1.00 66.06 264 LEU A N 1
ATOM 2090 C CA . LEU A 1 264 ? -8.227 -8.850 -6.345 1.00 66.06 264 LEU A CA 1
ATOM 2091 C C . LEU A 1 264 ? -7.023 -7.891 -6.358 1.00 66.06 264 LEU A C 1
ATOM 2093 O O . LEU A 1 264 ? -6.045 -8.144 -7.059 1.00 66.06 264 LEU A O 1
ATOM 2097 N N . MET A 1 265 ? -7.060 -6.787 -5.600 1.00 69.38 265 MET A N 1
ATOM 2098 C CA . MET A 1 265 ? -5.932 -5.850 -5.539 1.00 69.38 265 MET A CA 1
ATOM 2099 C C . MET A 1 265 ? -4.745 -6.403 -4.745 1.00 69.38 265 MET A C 1
ATOM 2101 O O . MET A 1 265 ? -3.619 -5.965 -4.972 1.00 69.38 265 MET A O 1
ATOM 2105 N N . VAL A 1 266 ? -4.969 -7.377 -3.858 1.00 71.12 266 VAL A N 1
ATOM 2106 C CA . VAL A 1 266 ? -3.933 -7.971 -2.994 1.00 71.12 266 VAL A CA 1
ATOM 2107 C C . VAL A 1 266 ? -2.818 -8.631 -3.813 1.00 71.12 266 VAL A C 1
ATOM 2109 O O . VAL A 1 266 ? -1.639 -8.541 -3.458 1.00 71.12 266 VAL A O 1
ATOM 2112 N N . ASP A 1 267 ? -3.166 -9.237 -4.948 1.00 71.25 267 ASP A N 1
ATOM 2113 C CA . ASP A 1 267 ? -2.204 -9.883 -5.846 1.00 71.25 267 ASP A CA 1
ATOM 2114 C C . ASP A 1 267 ? -1.236 -8.884 -6.491 1.00 71.25 267 ASP A C 1
ATOM 2116 O O . ASP A 1 267 ? -0.093 -9.233 -6.800 1.00 71.25 267 ASP A O 1
ATOM 2120 N N . GLY A 1 268 ? -1.664 -7.627 -6.646 1.00 60.19 268 GLY A N 1
ATOM 2121 C CA . GLY A 1 268 ? -0.852 -6.537 -7.188 1.00 60.19 268 GLY A CA 1
ATOM 2122 C C . GLY A 1 268 ? 0.300 -6.100 -6.278 1.00 60.19 268 GLY A C 1
ATOM 2123 O O . GLY A 1 268 ? 1.179 -5.367 -6.729 1.00 60.19 268 GLY A O 1
ATOM 2124 N N . CYS A 1 269 ? 0.323 -6.549 -5.019 1.00 73.81 269 CYS A N 1
ATOM 2125 C CA . CYS A 1 269 ? 1.408 -6.282 -4.071 1.00 73.81 269 CYS A CA 1
ATOM 2126 C C . CYS A 1 269 ? 2.545 -7.315 -4.116 1.00 73.81 269 CYS A C 1
ATOM 2128 O O . CYS A 1 269 ? 3.498 -7.198 -3.349 1.00 73.81 269 CYS A O 1
ATOM 2130 N N . ASN A 1 270 ? 2.477 -8.292 -5.022 1.00 70.31 270 ASN A N 1
ATOM 2131 C CA . ASN A 1 270 ? 3.595 -9.181 -5.325 1.00 70.31 270 ASN A CA 1
ATOM 2132 C C . ASN A 1 270 ? 4.416 -8.599 -6.487 1.00 70.31 270 ASN A C 1
ATOM 2134 O O . ASN A 1 270 ? 3.847 -8.224 -7.521 1.00 70.31 270 ASN A O 1
ATOM 2138 N N . TYR A 1 271 ? 5.742 -8.559 -6.352 1.00 77.19 271 TYR A N 1
ATOM 2139 C CA . TYR A 1 271 ? 6.652 -8.118 -7.415 1.00 77.19 271 TYR A CA 1
ATOM 2140 C C . TYR A 1 271 ? 7.849 -9.051 -7.596 1.00 77.19 271 TYR A C 1
ATOM 2142 O O . TYR A 1 271 ? 8.198 -9.774 -6.634 1.00 77.19 271 TYR A O 1
#

Radius of gyration: 20.86 Å; Cα contacts (8 Å, |Δi|>4): 300; chains: 1; bounding box: 49×51×59 Å

Mean predicted aligned error: 8.72 Å

Organism: NCBI:txid245834

pLDDT: mean 85.9, std 17.93, range [37.5, 98.69]

Secondary structure (DSSP, 8-state):
-HHHHHHHHHHTT-S-------------S-------HIIIIITTHHHHHHHHHHHHH--SPPPHHHHHHHHHHHHHHHHHIIIIIHHHHHHSHHHHB-SPEETT-GGG--TTSHHHHHHHH-TTTS-EE--BSSGGGHHHHHHHHHHHHHHHHHHHHHHHHHHHHH---TTTTSS-HHHHHHHHHHHHHHHHTTHHHHHTS-HHHHHHHHHHHHHHHHHHHHHT-HHHHHHHHHHHHHHHHHHHHHHTSTT-----TTHHHHHTTGGGG--

Foldseek 3Di:
DVVVVVVVCVVVVVDDPDDDDDDDDPDPDPDPPPLPLCVQFVVCLVVLLVLLVVLLPDPADDDPVSLLVLLVLLVSNVCNCVPRVVVCVVVPCVPWFDAWDFLVPVVLQDPVQLLSVLCNVQCPQQGTATHTPDPVRLVVLLVSLLSLLLSLLSSLSNQVSCCVHVVDDCCSSVDHNVVSLVSNLVSLSNLVRHLSVQSVDALVSLLLNLLSLLLSLQLCVLVVVVSSNVSSVSSNVSSVVVNVVRCPDPNNDDPDPCSVVSNVSSVSSHD

Nearest PDB structures (foldseek):
  6w2v-assembly1_A  TM=2.309E-01  e=3.984E-01  synthetic con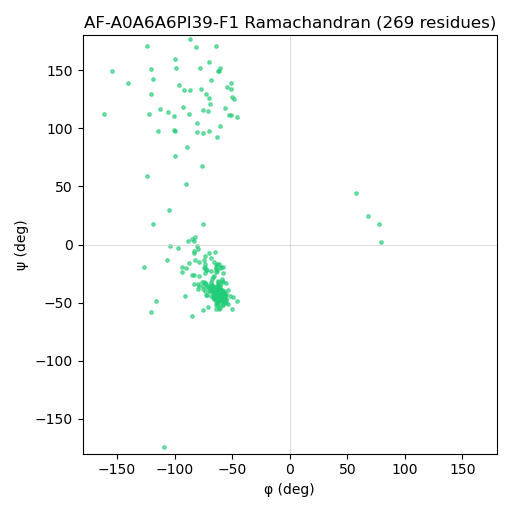struct
  5m73-assembly1_C  TM=2.293E-01  e=2.185E+00  Homo sapiens
  4tq5-assembly1_A  TM=1.893E-01  e=5.484E+00  Archaeoglobus fulgidus DSM 4304

Solvent-accessible surface area (backbone atoms only — not comparable to full-atom values): 15106 Å² total; per-residue (Å²): 115,75,66,64,54,52,53,58,43,46,74,72,62,73,61,76,84,83,77,89,76,94,69,96,64,81,83,67,80,78,70,78,72,82,65,47,52,58,69,56,46,61,67,50,41,66,58,46,46,54,48,22,52,58,64,55,71,55,91,65,76,76,55,67,73,58,50,55,53,51,21,51,52,42,42,52,52,49,50,32,38,64,72,33,44,51,54,49,67,67,66,42,48,86,79,41,41,50,78,63,45,39,80,87,48,56,89,78,49,55,78,94,32,48,46,41,46,50,48,69,75,52,45,82,77,68,52,54,24,54,31,61,75,46,79,84,50,51,63,62,51,47,52,52,28,50,53,49,25,37,53,30,21,23,40,45,29,42,49,52,45,38,30,76,65,66,71,44,61,72,40,72,43,79,50,55,49,73,60,42,52,54,50,27,50,51,25,32,51,53,45,57,19,38,48,69,59,45,66,78,52,56,61,61,46,37,56,53,47,46,37,51,42,48,22,26,26,36,34,24,57,63,70,68,36,63,68,57,24,54,50,33,51,59,45,45,50,25,43,48,56,45,42,53,59,44,53,73,38,98,74,40,79,68,89,62,82,64,54,73,67,47,57,68,52,30,66,44,20,51,85

Sequence (271 aa):
MLEEDLTIYAKSGYFGTGETTRGQTPVPPSVPVDRNILRSVFVPLPKHLETADTFARRSTLHPQAHLDAAATVVQRSNDAYVHNVLPGLRDSPAKTRAPPITILDIDQYNLDIEEHVYLLQHPKVITQHFHFLAPRYTFPSINLRLACLLTDCASLKIIEHGMRRNGLPPDWTGVRKADLERRAYVAAFEICQHVHYISQRSLTAGRFLQTFVASARNFFRCFAADEEEEWCEGCLEAISARIERLGTGPDADSLCPVLDSYELMVDGCNY